Protein AF-A0A961KWS0-F1 (afdb_monomer_lite)

Foldseek 3Di:
DLLVVLVVCLVCVVVCVPPDDDDQDVVHDPSNQVSCVSNVHDDPPDDDDLVNLVVQLDLPHDLVSNLVNLLVCVVVVNDALVSNLCSLVSDQQPDDDDSSQLSVLSVQLVVCLVVLHALVSNLVSLVSNCVSCVVSVCLLSQLQVCLVSLLPHDNPPPDPVSLVVNLLSNLSNLVLVSSQVSCDDDHDQLSQLLSVLSVHDDDHDDDDLQSVLLNCLLVDDDDPDPLLVVLLVCLVVVNLVVSQVSLVVQCPDDPARDSVSLSSSLNSCVSNVNSVVSSSVSSVRSVVVVPPPDD

Radius of gyration: 23.64 Å; chains: 1; bounding box: 49×50×70 Å

Sequence (295 aa):
SNQQALLARFLDPEIFEGEPNPPVPEPLTPLDFLMREATGMPRPAGALPTAFLHHDLVEHAPMRARVAAAERLVLSGGVAPQVLFAAYRAGIPPASGGIWDRAAAVQALDDALAEGADSALLGTALLGAEEALRARGLEVAFAREYGPALADADWGGLDGAVRERLVAVLLLGGEAPAAARLAGEAPDAFTRTLLTLAAQGGDPAPATDLQRAALSGLVAILPADEREAQLVRLVNDGRSGEAVLAALSLLGGGASVDPPALHAALLALRRAGLEPDARAIAIQTVLREGAVPGK

pLDDT: mean 91.33, std 9.06, range [28.61, 98.5]

Structure (mmCIF, N/CA/C/O backbone):
data_AF-A0A961KWS0-F1
#
_entry.id   AF-A0A961KWS0-F1
#
loop_
_atom_site.group_PDB
_atom_site.id
_atom_site.type_symbol
_atom_site.label_atom_id
_atom_site.label_alt_id
_atom_site.label_comp_id
_atom_site.labe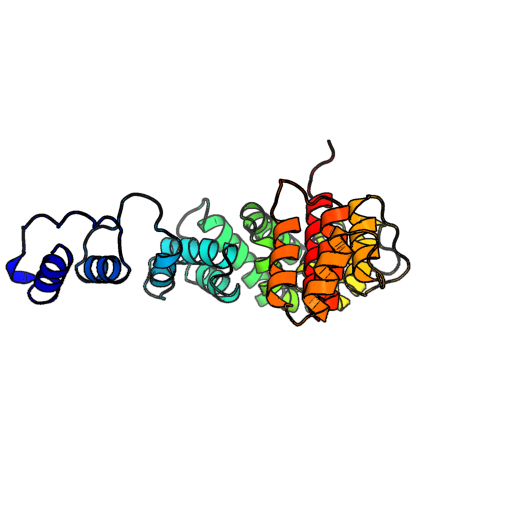l_asym_id
_atom_site.label_entity_id
_atom_site.label_seq_id
_atom_site.pdbx_PDB_ins_code
_atom_site.Cartn_x
_atom_site.Cartn_y
_atom_site.Cartn_z
_atom_site.occupancy
_atom_site.B_iso_or_equiv
_atom_site.auth_seq_id
_atom_site.auth_comp_id
_atom_site.auth_asym_id
_atom_site.auth_atom_id
_atom_site.pdbx_PDB_model_num
ATOM 1 N N . SER A 1 1 ? -7.921 -18.753 39.461 1.00 68.69 1 SER A N 1
ATOM 2 C CA . SER A 1 1 ? -7.252 -18.195 38.260 1.00 68.69 1 SER A CA 1
ATOM 3 C C . SER A 1 1 ? -7.849 -16.830 37.933 1.00 68.69 1 SER A C 1
ATOM 5 O O . SER A 1 1 ? -9.033 -16.650 38.197 1.00 68.69 1 SER A O 1
ATOM 7 N N . ASN A 1 2 ? -7.088 -15.894 37.345 1.00 74.56 2 ASN A N 1
ATOM 8 C CA . ASN A 1 2 ? -7.622 -14.604 36.869 1.00 74.56 2 ASN A CA 1
ATOM 9 C C . ASN A 1 2 ? -8.822 -14.787 35.920 1.00 74.56 2 ASN A C 1
ATOM 11 O O . ASN A 1 2 ? -9.800 -14.056 36.028 1.00 74.56 2 ASN A O 1
ATOM 15 N N . GLN A 1 3 ? -8.808 -15.822 35.074 1.00 79.75 3 GLN A N 1
ATOM 16 C CA . GLN A 1 3 ? -9.927 -16.141 34.177 1.00 79.75 3 GLN A CA 1
ATOM 17 C C . GLN A 1 3 ? -11.217 -16.520 34.908 1.00 79.75 3 GLN A C 1
ATOM 19 O O . GLN A 1 3 ? -12.295 -16.118 34.491 1.00 79.75 3 GLN A O 1
ATOM 24 N N . GLN A 1 4 ? -11.125 -17.258 36.018 1.00 84.31 4 GLN A N 1
ATOM 25 C CA . GLN A 1 4 ? -12.304 -17.602 36.823 1.00 84.31 4 GLN A CA 1
ATOM 26 C C . GLN A 1 4 ? -12.909 -16.357 37.477 1.00 84.31 4 GLN A C 1
ATOM 28 O O . GLN A 1 4 ? -14.126 -16.244 37.548 1.00 84.31 4 GLN A O 1
ATOM 33 N N . ALA A 1 5 ? -12.068 -15.413 37.913 1.00 83.88 5 ALA A N 1
ATOM 34 C CA . ALA A 1 5 ? -12.532 -14.147 38.474 1.00 83.88 5 ALA A CA 1
ATOM 35 C C . ALA A 1 5 ? -13.218 -13.265 37.414 1.00 83.88 5 ALA A C 1
ATOM 37 O O . ALA A 1 5 ? -14.251 -12.665 37.695 1.00 83.88 5 ALA A O 1
ATOM 38 N N . LEU A 1 6 ? -12.680 -13.223 36.188 1.00 87.12 6 LEU A N 1
ATOM 39 C CA . LEU A 1 6 ? -13.315 -12.538 35.057 1.00 87.12 6 LEU A CA 1
ATOM 40 C C . LEU A 1 6 ? -14.642 -13.197 34.659 1.00 87.12 6 LEU A C 1
ATOM 42 O O . LEU A 1 6 ? -15.618 -12.497 34.412 1.00 87.12 6 LEU A O 1
ATOM 46 N N . LEU A 1 7 ? -14.696 -14.532 34.643 1.00 87.69 7 LEU A N 1
ATOM 47 C CA . LEU A 1 7 ? -15.917 -15.275 34.339 1.00 87.69 7 LEU A CA 1
ATOM 48 C C . LEU A 1 7 ? -17.002 -15.062 35.395 1.00 87.69 7 LEU A C 1
ATOM 50 O O . LEU A 1 7 ? -18.143 -14.816 35.030 1.00 87.69 7 LEU A O 1
ATOM 54 N N . ALA A 1 8 ? -16.653 -15.087 36.682 1.00 87.81 8 ALA A N 1
ATOM 55 C CA . ALA A 1 8 ? -17.605 -14.806 37.754 1.00 87.81 8 ALA A CA 1
ATOM 56 C C . ALA A 1 8 ? -18.205 -13.394 37.628 1.00 87.81 8 ALA A C 1
ATOM 58 O O . ALA A 1 8 ? -19.416 -13.235 37.725 1.00 87.81 8 ALA A O 1
ATOM 59 N N . ARG A 1 9 ? -17.378 -12.384 37.323 1.00 88.44 9 ARG A N 1
ATOM 60 C CA . ARG A 1 9 ? -17.844 -11.004 37.089 1.00 88.44 9 ARG A CA 1
ATOM 61 C C . ARG A 1 9 ? -18.713 -10.850 35.846 1.00 88.44 9 ARG A C 1
ATOM 63 O O . ARG A 1 9 ? -19.575 -9.985 35.820 1.00 88.44 9 ARG A O 1
ATOM 70 N N . PHE A 1 10 ? -18.464 -11.650 34.814 1.00 86.88 10 PHE A N 1
ATOM 71 C CA . PHE A 1 10 ? -19.283 -11.655 33.606 1.00 86.88 10 PHE A CA 1
ATOM 72 C C . PHE A 1 10 ? -20.654 -12.300 33.839 1.00 86.88 10 PHE A C 1
ATOM 74 O O . PHE A 1 10 ? -21.642 -11.827 33.289 1.00 86.88 10 PHE A O 1
ATOM 81 N N . LEU A 1 11 ? -20.710 -13.371 34.636 1.00 90.56 11 LEU A N 1
ATOM 82 C CA . LEU A 1 11 ? -21.953 -14.088 34.928 1.00 90.56 11 LEU A CA 1
ATOM 83 C C . LEU A 1 11 ? -22.837 -13.332 35.927 1.00 90.56 11 LEU A C 1
ATOM 85 O O . LEU A 1 11 ? -24.032 -13.203 35.682 1.00 90.56 11 LEU A O 1
ATOM 89 N N . ASP A 1 12 ? -22.248 -12.804 37.003 1.00 90.69 12 ASP A N 1
ATOM 90 C CA . ASP A 1 12 ? -22.978 -12.177 38.110 1.00 90.69 12 ASP A CA 1
ATOM 91 C C . ASP A 1 12 ? -22.391 -10.788 38.456 1.00 90.69 12 ASP A C 1
ATOM 93 O O . ASP A 1 12 ? -21.808 -10.609 39.530 1.00 90.69 12 ASP A O 1
ATOM 97 N N . PRO A 1 13 ? -22.498 -9.781 37.563 1.00 84.88 13 PRO A N 1
ATOM 98 C CA . PRO A 1 13 ? -21.836 -8.483 37.733 1.00 84.88 13 PRO A CA 1
ATOM 99 C C . PRO A 1 13 ? -22.265 -7.735 39.003 1.00 84.88 13 PRO A C 1
ATOM 101 O O . PRO A 1 13 ? -21.427 -7.095 39.638 1.00 84.88 13 PRO A O 1
ATOM 104 N N . GLU A 1 14 ? -23.529 -7.876 39.413 1.00 86.88 14 GLU A N 1
ATOM 105 C CA . GLU A 1 14 ? -24.107 -7.232 40.604 1.00 86.88 14 GLU A CA 1
ATOM 106 C C . GLU A 1 14 ? -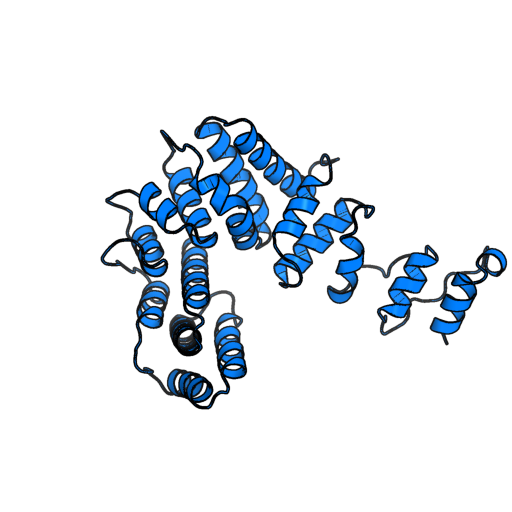23.377 -7.623 41.903 1.00 86.88 14 GLU A C 1
ATOM 108 O O . GLU A 1 14 ? -23.241 -6.812 42.816 1.00 86.88 14 GLU A O 1
ATOM 113 N N . ILE A 1 15 ? -22.843 -8.850 41.982 1.00 90.31 15 ILE A N 1
ATOM 114 C CA . ILE A 1 15 ? -22.120 -9.349 43.168 1.00 90.31 15 ILE A CA 1
ATOM 115 C C . ILE A 1 15 ? -20.787 -8.614 43.360 1.00 90.31 15 ILE A C 1
ATOM 117 O O . ILE A 1 15 ? -20.262 -8.545 44.471 1.00 90.31 15 ILE A O 1
ATOM 121 N N . PHE A 1 16 ? -20.231 -8.064 42.282 1.00 86.44 16 PHE A N 1
ATOM 122 C CA . PHE A 1 16 ? -18.908 -7.446 42.263 1.00 86.44 16 PHE A CA 1
ATOM 123 C C . PHE A 1 16 ? -18.969 -5.924 42.085 1.00 86.44 16 PHE A C 1
ATOM 125 O O . PHE A 1 16 ? -17.950 -5.302 41.764 1.00 86.44 16 PHE A O 1
ATOM 132 N N . GLU A 1 17 ? -20.135 -5.309 42.295 1.00 82.81 17 GLU A N 1
ATOM 133 C CA . GLU A 1 17 ? -20.260 -3.854 42.314 1.00 82.81 17 GLU A CA 1
ATOM 134 C C . GLU A 1 17 ? -19.390 -3.243 43.423 1.00 82.81 17 GLU A C 1
ATOM 136 O O . GLU A 1 17 ? -19.432 -3.644 44.583 1.00 82.81 17 GLU A O 1
ATOM 141 N N . GLY A 1 18 ? -18.562 -2.259 43.060 1.00 84.06 18 GLY A N 1
ATOM 142 C CA . GLY A 1 18 ? -17.648 -1.581 43.987 1.00 84.06 18 GLY A CA 1
ATOM 143 C C . GLY A 1 18 ? -16.338 -2.324 44.285 1.00 84.06 18 GLY A C 1
ATOM 144 O O . GLY A 1 18 ? -15.420 -1.721 44.841 1.00 84.06 18 GLY A O 1
ATOM 145 N N . GLU A 1 19 ? -16.198 -3.585 43.873 1.00 88.12 19 GLU A N 1
ATOM 146 C CA . GLU A 1 19 ? -14.951 -4.344 44.021 1.00 88.12 19 GLU A CA 1
ATOM 147 C C . GLU A 1 19 ? -13.884 -3.872 43.011 1.00 88.12 19 GLU A C 1
ATOM 149 O O . GLU A 1 19 ? -14.192 -3.694 41.824 1.00 88.12 19 GLU A O 1
ATOM 154 N N . PRO A 1 20 ? -12.600 -3.747 43.409 1.00 86.62 20 PRO A N 1
ATOM 155 C CA . PRO A 1 20 ? -11.535 -3.312 42.512 1.00 86.62 20 PRO A CA 1
ATOM 156 C C . PRO A 1 20 ? -11.383 -4.257 41.317 1.00 86.62 20 PRO A C 1
ATOM 158 O O . PRO A 1 20 ? -11.543 -5.473 41.437 1.00 86.62 20 PRO A O 1
ATOM 161 N N . ASN A 1 21 ? -11.039 -3.703 40.153 1.00 86.00 21 ASN A N 1
ATOM 162 C CA . ASN A 1 21 ? -10.813 -4.505 38.954 1.00 86.00 21 ASN A CA 1
ATOM 163 C C . ASN A 1 21 ? -9.640 -5.478 39.158 1.00 86.00 21 ASN A C 1
ATOM 165 O O . ASN A 1 21 ? -8.600 -5.074 39.689 1.00 86.00 21 ASN A O 1
ATOM 169 N N . PRO A 1 22 ? -9.749 -6.734 38.687 1.00 87.00 22 PRO A N 1
ATOM 170 C CA . PRO A 1 22 ? -8.623 -7.651 38.712 1.00 87.00 22 PRO A CA 1
ATOM 171 C C . PRO A 1 22 ? -7.471 -7.101 37.855 1.00 87.00 22 PRO A C 1
ATOM 173 O O . PRO A 1 22 ? -7.725 -6.436 36.834 1.00 87.00 22 PRO A O 1
ATOM 176 N N . PRO A 1 23 ? -6.211 -7.398 38.226 1.00 87.06 23 PRO A N 1
ATOM 177 C CA . PRO A 1 23 ? -5.053 -6.979 37.447 1.00 87.06 23 PRO A CA 1
ATOM 178 C C . PRO A 1 23 ? -5.135 -7.520 36.015 1.00 87.06 23 PRO A C 1
ATOM 180 O O . PRO A 1 23 ? -5.756 -8.555 35.754 1.00 87.06 23 PRO A O 1
ATOM 183 N N . VAL A 1 24 ? -4.513 -6.806 35.077 1.00 87.00 24 VAL A N 1
ATOM 184 C CA . VAL A 1 24 ? -4.387 -7.274 33.692 1.00 87.00 24 VAL A CA 1
ATOM 185 C C . VAL A 1 24 ? -3.518 -8.541 33.690 1.00 87.00 24 VAL A C 1
ATOM 187 O O . VAL A 1 24 ? -2.430 -8.509 34.262 1.00 87.00 24 VAL A O 1
ATOM 190 N N . PRO A 1 25 ? -3.973 -9.662 33.101 1.00 85.38 25 PRO A N 1
ATOM 191 C CA . PRO A 1 25 ? -3.161 -10.873 33.020 1.00 85.38 25 PRO A CA 1
ATOM 192 C C . PRO A 1 25 ? -1.895 -10.687 32.173 1.00 85.38 25 PRO A C 1
ATOM 194 O O . PRO A 1 25 ? -1.928 -10.011 31.144 1.00 85.38 25 PRO A O 1
ATOM 197 N N . GLU A 1 26 ? -0.808 -11.351 32.573 1.00 86.38 26 GLU A N 1
ATOM 198 C CA . GLU A 1 26 ? 0.450 -11.432 31.823 1.00 86.38 26 GLU A CA 1
ATOM 199 C C . GLU A 1 26 ? 0.844 -12.913 31.628 1.00 86.38 26 GLU A C 1
ATOM 201 O O . GLU A 1 26 ? 1.132 -13.594 32.615 1.00 86.38 26 GLU A O 1
ATOM 206 N N . PRO A 1 27 ? 0.849 -13.446 30.388 1.00 86.31 27 PRO A N 1
ATOM 207 C CA . PRO A 1 27 ? 0.465 -12.781 29.140 1.00 86.31 27 PRO A CA 1
ATOM 208 C C . PRO A 1 27 ? -1.053 -12.551 29.041 1.00 86.31 27 PRO A C 1
ATOM 210 O O . PRO A 1 27 ? -1.848 -13.348 29.537 1.00 86.31 27 PRO A O 1
ATOM 213 N N . LEU A 1 28 ? -1.456 -11.486 28.345 1.00 87.75 28 LEU A N 1
ATOM 214 C CA . LEU A 1 28 ? -2.860 -11.239 28.021 1.00 87.75 28 LEU A CA 1
ATOM 215 C C . LEU A 1 28 ? -3.306 -12.200 26.912 1.00 87.75 28 LEU A C 1
ATOM 217 O O . LEU A 1 28 ? -2.791 -12.126 25.795 1.00 87.75 28 LEU A O 1
ATOM 221 N N . THR A 1 29 ? -4.262 -13.088 27.193 1.00 88.81 29 THR A N 1
ATOM 222 C CA . THR A 1 29 ? -4.837 -13.973 26.165 1.00 88.81 29 THR A CA 1
ATOM 223 C C . THR A 1 29 ? -6.041 -13.323 25.461 1.00 88.81 29 THR A C 1
ATOM 225 O O . THR A 1 29 ? -6.658 -12.409 26.014 1.00 88.81 29 THR A O 1
ATOM 228 N N . PRO A 1 30 ? -6.442 -13.788 24.259 1.00 86.88 30 PRO A N 1
ATOM 229 C CA . PRO A 1 30 ? -7.665 -13.321 23.593 1.00 86.88 30 PRO A CA 1
ATOM 230 C C . PRO A 1 30 ? -8.928 -13.458 24.445 1.00 86.88 30 PRO A C 1
ATOM 232 O O . PRO A 1 30 ? -9.747 -12.543 24.470 1.00 86.88 30 PRO A O 1
ATOM 235 N N . LEU A 1 31 ? -9.064 -14.564 25.185 1.00 87.81 31 LEU A N 1
ATOM 236 C CA . LEU A 1 31 ? -10.202 -14.763 26.081 1.00 87.81 31 LEU A CA 1
ATOM 237 C C . LEU A 1 31 ? -10.179 -13.758 27.240 1.00 87.81 31 LEU A C 1
ATOM 239 O O . LEU A 1 31 ? -11.215 -13.184 27.557 1.00 87.81 31 LEU A O 1
ATOM 243 N N . ASP A 1 32 ? -9.007 -13.496 27.830 1.00 89.00 32 ASP A N 1
ATOM 244 C CA . ASP A 1 32 ? -8.878 -12.485 28.887 1.00 89.00 32 ASP A CA 1
ATOM 245 C C . ASP A 1 32 ? -9.285 -11.100 28.385 1.00 89.00 32 ASP A C 1
ATOM 247 O O . ASP A 1 32 ? -10.019 -10.389 29.064 1.00 89.00 32 ASP A O 1
ATOM 251 N N . PHE A 1 33 ? -8.831 -10.724 27.187 1.00 88.88 33 PHE A N 1
ATOM 252 C CA . PHE A 1 33 ? -9.167 -9.442 26.578 1.00 88.88 33 PHE A CA 1
ATOM 253 C C . PHE A 1 33 ? -10.680 -9.295 26.363 1.00 88.88 33 PHE A C 1
ATOM 255 O O . PHE A 1 33 ? -11.264 -8.316 26.823 1.00 88.88 33 PHE A O 1
ATOM 262 N N . LEU A 1 34 ? -11.328 -10.290 25.746 1.00 87.81 34 LEU A N 1
ATOM 263 C CA . LEU A 1 34 ? -12.769 -10.252 25.475 1.00 87.81 34 LEU A CA 1
ATOM 264 C C . LEU A 1 34 ? -13.607 -10.209 26.758 1.00 87.81 34 LEU A C 1
ATOM 266 O O . LEU A 1 34 ? -14.549 -9.427 26.846 1.00 87.81 34 LEU A O 1
ATOM 270 N N . MET A 1 35 ? -13.253 -11.003 27.773 1.00 88.75 35 MET A N 1
ATOM 271 C CA . MET A 1 35 ? -13.979 -11.011 29.050 1.00 88.75 35 MET A CA 1
ATOM 272 C C . MET A 1 35 ? -13.849 -9.680 29.794 1.00 88.75 35 MET A C 1
ATOM 274 O O . MET A 1 35 ? -14.800 -9.225 30.427 1.00 88.75 35 MET A O 1
ATOM 278 N N . ARG A 1 36 ? -12.681 -9.035 29.712 1.00 90.50 36 ARG A N 1
ATOM 279 C CA . ARG A 1 36 ? -12.456 -7.703 30.288 1.00 90.50 36 ARG A CA 1
ATOM 280 C C . ARG A 1 36 ? -13.262 -6.627 29.562 1.00 90.50 36 ARG A C 1
ATOM 282 O O . ARG A 1 36 ? -13.897 -5.818 30.228 1.00 90.50 36 ARG A O 1
ATOM 289 N N . GLU A 1 37 ? -13.287 -6.647 28.230 1.00 87.31 37 GLU A N 1
ATOM 290 C CA . GLU A 1 37 ? -14.098 -5.713 27.433 1.00 87.31 37 GLU A CA 1
ATOM 291 C C . GLU A 1 37 ? -15.594 -5.881 27.729 1.00 87.31 37 GLU A C 1
ATOM 293 O O . GLU A 1 37 ? -16.285 -4.901 28.001 1.00 87.31 37 GLU A O 1
ATOM 298 N N . ALA A 1 38 ? -16.083 -7.125 27.764 1.00 87.38 38 ALA A N 1
ATOM 299 C CA . ALA A 1 38 ? -17.488 -7.431 28.030 1.00 87.38 38 ALA A CA 1
ATOM 300 C C . ALA A 1 38 ? -17.951 -7.012 29.437 1.00 87.38 38 ALA A C 1
ATOM 302 O O . ALA A 1 38 ? -19.135 -6.772 29.650 1.00 87.38 38 ALA A O 1
ATOM 303 N N . THR A 1 39 ? -17.022 -6.909 30.390 1.00 87.69 39 THR A N 1
ATOM 304 C CA . THR A 1 39 ? -17.286 -6.464 31.769 1.00 87.69 39 THR A CA 1
ATOM 305 C C . THR A 1 39 ? -16.963 -4.981 31.993 1.00 87.69 39 THR A C 1
ATOM 307 O O . THR A 1 39 ? -16.968 -4.518 33.131 1.00 87.69 39 THR A O 1
ATOM 310 N N . GLY A 1 40 ? -16.673 -4.220 30.929 1.00 86.44 40 GLY A N 1
ATOM 311 C CA . GLY A 1 40 ? -16.389 -2.783 31.005 1.00 86.44 40 GLY A CA 1
ATOM 312 C C . GLY A 1 40 ? -15.077 -2.436 31.716 1.00 86.44 40 GLY A C 1
ATOM 313 O O . GLY A 1 40 ? -14.905 -1.313 32.195 1.00 86.44 40 GLY A O 1
ATOM 314 N N . MET A 1 41 ? -14.143 -3.385 31.817 1.00 88.50 41 MET A N 1
ATOM 315 C CA . MET A 1 41 ? -12.850 -3.142 32.449 1.00 88.50 41 MET A CA 1
ATOM 316 C C . MET A 1 41 ? -11.956 -2.271 31.561 1.00 88.50 41 MET A C 1
ATOM 318 O O . MET A 1 41 ? -11.977 -2.398 30.337 1.00 88.50 41 MET A O 1
ATOM 322 N N . PRO A 1 42 ? -11.093 -1.427 32.155 1.00 86.69 42 PRO A N 1
ATOM 323 C CA . PRO A 1 42 ? -10.161 -0.626 31.380 1.00 86.69 42 PRO A CA 1
ATOM 324 C C . PRO A 1 42 ? -9.190 -1.522 30.604 1.00 86.69 42 PRO A C 1
ATOM 326 O O . PRO A 1 42 ? -8.669 -2.522 31.127 1.00 86.69 42 PRO A O 1
ATOM 329 N N . ARG A 1 43 ? -8.919 -1.115 29.360 1.00 87.00 43 ARG A N 1
ATOM 330 C CA . ARG A 1 43 ? -7.889 -1.717 28.511 1.00 87.00 43 ARG A CA 1
ATOM 331 C C . ARG A 1 43 ? -6.495 -1.548 29.128 1.00 87.00 43 ARG A C 1
ATOM 333 O O . ARG A 1 43 ? -6.267 -0.586 29.868 1.00 87.00 43 ARG A O 1
ATOM 340 N N . PRO A 1 44 ? -5.548 -2.453 28.811 1.00 83.81 44 PRO A N 1
ATOM 341 C CA . PRO A 1 44 ? -4.147 -2.280 29.177 1.00 83.81 44 PRO A CA 1
ATOM 342 C C . PRO A 1 44 ? -3.622 -0.911 28.732 1.00 83.81 44 PRO A C 1
ATOM 344 O O . PRO A 1 44 ? -3.973 -0.427 27.655 1.00 83.81 44 PRO A O 1
ATOM 347 N N . ALA A 1 45 ? -2.773 -0.295 29.553 1.00 80.00 45 ALA A N 1
ATOM 348 C CA . ALA A 1 45 ? -2.155 0.977 29.204 1.00 80.00 45 ALA A CA 1
ATOM 349 C C . ALA A 1 45 ? -1.260 0.826 27.959 1.00 80.00 45 ALA A C 1
ATOM 351 O O . ALA A 1 45 ? -0.501 -0.135 27.840 1.00 80.00 45 ALA A O 1
ATOM 352 N N . GLY A 1 46 ? -1.319 1.807 27.056 1.00 80.62 46 GLY A N 1
ATOM 353 C CA . GLY A 1 46 ? -0.521 1.833 25.829 1.00 80.62 46 GLY A CA 1
ATOM 354 C C . GLY A 1 46 ? -1.232 1.249 24.606 1.00 80.62 46 GLY A C 1
ATOM 355 O O . GLY A 1 46 ? -2.453 1.113 24.564 1.00 80.62 46 GLY A O 1
ATOM 356 N N . ALA A 1 47 ? -0.456 0.968 23.558 1.00 79.75 47 ALA A N 1
ATOM 357 C CA . ALA A 1 47 ? -0.988 0.443 22.307 1.00 79.75 47 ALA A CA 1
ATOM 358 C C . ALA A 1 47 ? -1.264 -1.061 22.423 1.00 79.75 47 ALA A C 1
ATOM 360 O O . ALA A 1 47 ? -0.369 -1.837 22.757 1.00 79.75 47 ALA A O 1
ATOM 361 N N . LEU A 1 48 ? -2.480 -1.487 22.067 1.00 84.62 48 LEU A N 1
ATOM 362 C CA . LEU A 1 48 ? -2.804 -2.911 21.997 1.00 84.62 48 LEU A CA 1
ATOM 363 C C . LEU A 1 48 ? -1.925 -3.623 20.950 1.00 84.62 48 LEU A C 1
ATOM 365 O O . LEU A 1 48 ? -1.673 -3.061 19.871 1.00 84.62 48 LEU A O 1
ATOM 369 N N . PRO A 1 49 ? -1.474 -4.861 21.218 1.00 87.81 49 PRO A N 1
ATOM 370 C CA . PRO A 1 49 ? -0.853 -5.705 20.203 1.00 87.81 49 PRO A CA 1
ATOM 371 C C . PRO A 1 49 ? -1.775 -5.912 18.996 1.00 87.81 49 PRO A C 1
ATOM 373 O O . PRO A 1 49 ? -2.994 -5.993 19.144 1.00 87.81 49 PRO A O 1
ATOM 376 N N . THR A 1 50 ? -1.191 -6.042 17.800 1.00 88.38 50 THR A N 1
ATOM 377 C CA . THR A 1 50 ? -1.935 -6.148 16.530 1.00 88.38 50 THR A CA 1
ATOM 378 C C . THR A 1 50 ? -2.980 -7.270 16.539 1.00 88.38 50 THR A C 1
ATOM 380 O O . THR A 1 50 ? -4.062 -7.102 15.984 1.00 88.38 50 THR A O 1
ATOM 383 N N . ALA A 1 51 ? -2.705 -8.373 17.244 1.00 86.44 51 ALA A N 1
ATOM 384 C CA . ALA A 1 51 ? -3.613 -9.512 17.374 1.00 86.44 51 ALA A CA 1
ATOM 385 C C . ALA A 1 51 ? -4.990 -9.162 17.979 1.00 86.44 51 ALA A C 1
ATOM 387 O O . ALA A 1 51 ? -5.964 -9.845 17.681 1.00 86.44 51 ALA A O 1
ATOM 388 N N . PHE A 1 52 ? -5.093 -8.097 18.783 1.00 89.31 52 PHE A N 1
ATOM 389 C CA . PHE A 1 52 ? -6.348 -7.690 19.433 1.00 89.31 52 PHE A CA 1
ATOM 390 C C . PHE A 1 52 ? -7.111 -6.600 18.668 1.00 89.31 52 PHE A C 1
ATOM 392 O O . PHE A 1 52 ? -8.253 -6.301 19.002 1.00 89.31 52 PHE A O 1
ATOM 399 N N . LEU A 1 53 ? -6.511 -6.010 17.628 1.00 91.81 53 LEU A N 1
ATOM 400 C CA . LEU A 1 53 ? -7.081 -4.850 16.931 1.00 91.81 53 LEU A CA 1
ATOM 401 C C . LEU A 1 53 ? -8.312 -5.182 16.084 1.00 91.81 53 LEU A C 1
ATOM 403 O O . LEU A 1 53 ? -9.086 -4.283 15.777 1.00 91.81 53 LEU A O 1
ATOM 407 N N . HIS A 1 54 ? -8.531 -6.451 15.730 1.00 90.88 54 HIS A N 1
ATOM 408 C CA . HIS A 1 54 ? -9.730 -6.857 14.990 1.00 90.88 54 HIS A CA 1
ATOM 409 C C . HIS A 1 54 ? -11.024 -6.494 15.730 1.00 90.88 54 HIS A C 1
ATOM 411 O O . HIS A 1 54 ? -12.018 -6.167 15.090 1.00 90.88 54 HIS A O 1
ATOM 417 N N . HIS A 1 55 ? -10.999 -6.497 17.067 1.00 88.56 55 HIS A N 1
ATOM 418 C CA . HIS A 1 55 ? -12.148 -6.109 17.884 1.00 88.56 55 HIS A CA 1
ATOM 419 C C . HIS A 1 55 ? -12.547 -4.638 17.683 1.00 88.56 55 HIS A C 1
ATOM 421 O O . HIS A 1 55 ? -13.720 -4.298 17.788 1.00 88.56 55 HIS A O 1
ATOM 427 N N . ASP A 1 56 ? -11.598 -3.771 17.325 1.00 91.88 56 ASP A N 1
ATOM 428 C CA . ASP A 1 56 ? -11.851 -2.344 17.102 1.00 91.88 56 ASP A CA 1
ATOM 429 C C . ASP A 1 56 ? -12.391 -2.038 15.697 1.00 91.88 56 ASP A C 1
ATOM 431 O O . ASP A 1 56 ? -12.719 -0.890 15.410 1.00 91.88 56 ASP A O 1
ATOM 435 N N . LEU A 1 57 ? -12.512 -3.034 14.810 1.00 93.00 57 LEU A N 1
ATOM 436 C CA . LEU A 1 57 ? -13.014 -2.833 13.444 1.00 93.00 57 LEU A CA 1
ATOM 437 C C . LEU A 1 57 ? -14.542 -2.761 13.339 1.00 93.00 57 LEU A C 1
ATOM 439 O O . LEU A 1 57 ? -15.057 -2.368 12.286 1.00 93.00 57 LEU A O 1
ATOM 443 N N . VAL A 1 58 ? -15.254 -3.154 14.397 1.00 90.19 58 VAL A N 1
ATOM 444 C CA . VAL A 1 58 ? -16.721 -3.196 14.424 1.00 90.19 58 VAL A CA 1
ATOM 445 C C . VAL A 1 58 ? -17.326 -1.806 14.229 1.00 90.19 58 VAL A C 1
ATOM 447 O O . VAL A 1 58 ? -16.748 -0.792 14.612 1.00 90.19 58 VAL A O 1
ATOM 450 N N . GLU A 1 59 ? -18.517 -1.752 13.637 1.00 87.00 59 GLU A N 1
ATOM 451 C CA . GLU A 1 59 ? -19.169 -0.493 13.259 1.00 87.00 59 GLU A CA 1
ATOM 452 C C . GLU A 1 59 ? -19.433 0.438 14.451 1.00 87.00 59 GLU A C 1
ATOM 454 O O . GLU A 1 59 ? -19.285 1.650 14.332 1.00 87.00 59 GLU A O 1
ATOM 459 N N . HIS A 1 60 ? -19.758 -0.131 15.614 1.00 86.56 60 HIS A N 1
ATOM 460 C CA . HIS A 1 60 ? -20.053 0.621 16.835 1.00 86.56 60 HIS A CA 1
ATOM 461 C C . HIS A 1 60 ? -18.804 1.038 17.624 1.00 86.56 60 HIS A C 1
ATOM 463 O O . HIS A 1 60 ? -18.925 1.716 18.646 1.00 86.56 60 HIS A O 1
ATOM 469 N N . ALA A 1 61 ? -17.605 0.638 17.187 1.00 88.88 61 ALA A N 1
ATOM 470 C CA . ALA A 1 61 ? -16.378 1.103 17.813 1.00 88.88 61 ALA A CA 1
ATOM 471 C C . ALA A 1 61 ? -16.214 2.614 17.576 1.00 88.88 61 ALA A C 1
ATOM 473 O O . ALA A 1 61 ? -16.542 3.112 16.495 1.00 88.88 61 ALA A O 1
ATOM 474 N N . PRO A 1 62 ? -15.653 3.367 18.541 1.00 90.38 62 PRO A N 1
ATOM 475 C CA . PRO A 1 62 ? -15.340 4.772 18.325 1.00 90.38 62 PRO A CA 1
ATOM 476 C C . PRO A 1 62 ? -14.488 4.951 17.063 1.00 90.38 62 PRO A C 1
ATOM 478 O O . PRO A 1 62 ? -13.455 4.293 16.920 1.00 90.38 62 PRO A O 1
ATOM 481 N N . MET A 1 63 ? -14.876 5.876 16.176 1.00 92.50 63 MET A N 1
ATOM 482 C CA . MET A 1 63 ? -14.238 6.076 14.862 1.00 92.50 63 MET A CA 1
ATOM 483 C C . MET A 1 63 ? -12.705 6.148 14.946 1.00 92.50 63 MET A C 1
ATOM 485 O O . MET A 1 63 ? -12.009 5.525 14.150 1.00 92.50 63 MET A O 1
ATOM 489 N N . ARG A 1 64 ? -12.160 6.842 15.957 1.00 92.38 64 ARG A N 1
ATOM 490 C CA . ARG A 1 64 ? -10.705 6.941 16.167 1.00 92.38 64 ARG A CA 1
ATOM 491 C C . ARG A 1 64 ? -10.047 5.575 16.375 1.00 92.38 64 ARG A C 1
ATOM 493 O O . ARG A 1 64 ? -8.979 5.334 15.819 1.00 92.38 64 ARG A O 1
ATOM 500 N N . ALA A 1 65 ? -10.652 4.715 17.196 1.00 91.69 65 ALA A N 1
ATOM 501 C CA . ALA A 1 65 ? -10.143 3.374 17.473 1.00 91.69 65 ALA A CA 1
ATOM 502 C C . ALA A 1 65 ? -10.227 2.505 16.216 1.00 91.69 65 ALA A C 1
ATOM 504 O O . ALA A 1 65 ? -9.244 1.863 15.856 1.00 91.69 65 ALA A O 1
ATOM 505 N N . ARG A 1 66 ? -11.353 2.588 15.497 1.00 94.25 66 ARG A N 1
ATOM 506 C CA . ARG A 1 66 ? -11.578 1.867 14.242 1.00 94.25 66 ARG A CA 1
ATOM 507 C C . ARG A 1 66 ? -10.553 2.221 13.170 1.00 94.25 66 ARG A C 1
ATOM 509 O O . ARG A 1 66 ? -9.943 1.323 12.598 1.00 94.25 66 ARG A O 1
ATOM 516 N N . VAL A 1 67 ? -10.301 3.511 12.947 1.00 95.31 67 VAL A N 1
ATOM 517 C CA . VAL A 1 67 ? -9.288 3.964 11.982 1.00 95.31 67 VAL A CA 1
ATOM 518 C C . VAL A 1 67 ? -7.882 3.560 12.431 1.00 95.31 67 VAL A C 1
ATOM 520 O O . VAL A 1 67 ? -7.138 2.984 11.644 1.00 95.31 67 VAL A O 1
ATOM 523 N N . ALA A 1 68 ? -7.519 3.774 13.701 1.00 93.75 68 ALA A N 1
ATOM 524 C CA . ALA A 1 68 ? -6.197 3.395 14.208 1.00 93.75 68 ALA A CA 1
ATOM 525 C C . ALA A 1 68 ? -5.928 1.881 14.102 1.00 93.75 68 ALA A C 1
ATOM 527 O O . ALA A 1 68 ? -4.810 1.463 13.788 1.00 93.75 68 ALA A O 1
ATOM 528 N N . ALA A 1 69 ? -6.945 1.057 14.361 1.00 94.88 69 ALA A N 1
ATOM 529 C CA . ALA A 1 69 ? -6.881 -0.387 14.198 1.00 94.88 69 ALA A CA 1
ATOM 530 C C . ALA A 1 69 ? -6.748 -0.779 12.725 1.00 94.88 69 ALA A C 1
ATOM 532 O O . ALA A 1 69 ? -5.851 -1.551 12.382 1.00 94.88 69 ALA A O 1
ATOM 533 N N . ALA A 1 70 ? -7.587 -0.209 11.857 1.00 96.38 70 ALA A N 1
ATOM 534 C CA . ALA A 1 70 ? -7.568 -0.494 10.430 1.00 96.38 70 ALA A CA 1
ATOM 535 C C . ALA A 1 70 ? -6.234 -0.100 9.778 1.00 96.38 70 ALA A C 1
ATOM 537 O O . ALA A 1 70 ? -5.685 -0.897 9.026 1.00 96.38 70 ALA A O 1
ATOM 538 N N . GLU A 1 71 ? -5.656 1.060 10.112 1.00 96.00 71 GLU A N 1
ATOM 539 C CA . GLU A 1 71 ? -4.346 1.481 9.591 1.00 96.00 71 GLU A CA 1
ATOM 540 C C . GLU A 1 71 ? -3.259 0.460 9.939 1.00 96.00 71 GLU A C 1
ATOM 542 O O . GLU A 1 71 ? -2.523 -0.004 9.069 1.00 96.00 71 GLU A O 1
ATOM 547 N N . ARG A 1 72 ? -3.179 0.064 11.215 1.00 95.31 72 ARG A N 1
ATOM 548 C CA . ARG A 1 72 ? -2.173 -0.899 11.681 1.00 95.31 72 ARG A CA 1
ATOM 549 C C . ARG A 1 72 ? -2.367 -2.279 11.065 1.00 95.31 72 ARG A C 1
ATOM 551 O O . ARG A 1 72 ? -1.377 -2.923 10.730 1.00 95.31 72 ARG A O 1
ATOM 558 N N . LEU A 1 73 ? -3.614 -2.726 10.924 1.00 95.88 73 LEU A N 1
ATOM 559 C CA . LEU A 1 73 ? -3.929 -4.020 10.326 1.00 95.88 73 LEU A CA 1
ATOM 560 C C . LEU A 1 73 ? -3.663 -4.031 8.820 1.00 95.88 73 LEU A C 1
ATOM 562 O O . LEU A 1 73 ? -3.140 -5.021 8.324 1.00 95.88 73 LEU A O 1
ATOM 566 N N . VAL A 1 74 ? -3.945 -2.948 8.092 1.00 96.00 74 VAL A N 1
ATOM 567 C CA . VAL A 1 74 ? -3.580 -2.837 6.670 1.00 96.00 74 VAL A CA 1
ATOM 568 C C . VAL A 1 74 ? -2.061 -2.849 6.503 1.00 96.00 74 VAL A C 1
ATOM 570 O O . VAL A 1 74 ? -1.549 -3.600 5.676 1.00 96.00 74 VAL A 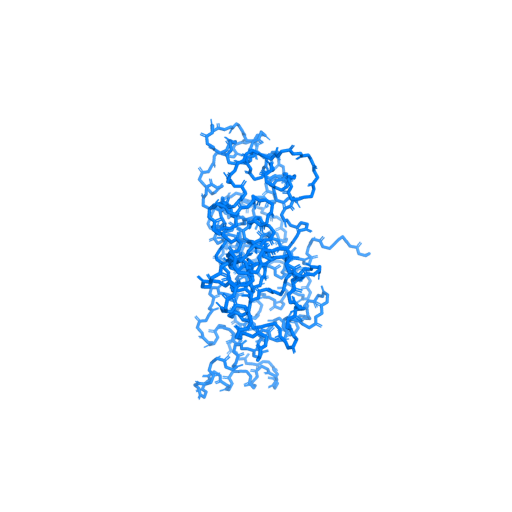O 1
ATOM 573 N N . LEU A 1 75 ? -1.325 -2.096 7.327 1.00 92.62 75 LEU A N 1
ATOM 574 C CA . LEU A 1 75 ? 0.143 -2.067 7.282 1.00 92.62 75 LEU A CA 1
ATOM 575 C C . LEU A 1 75 ? 0.775 -3.428 7.596 1.00 92.62 75 LEU A C 1
ATOM 577 O O . LEU A 1 75 ? 1.816 -3.762 7.037 1.00 92.62 75 LEU A O 1
ATOM 581 N N . SER A 1 76 ? 0.153 -4.224 8.469 1.00 91.75 76 SER A N 1
ATOM 582 C CA . SER A 1 76 ? 0.610 -5.583 8.767 1.00 91.75 76 SER A CA 1
ATOM 583 C C . SER A 1 76 ? 0.055 -6.647 7.812 1.00 91.75 76 SER A C 1
ATOM 585 O O . SER A 1 76 ? 0.290 -7.829 8.047 1.00 91.75 76 SER A O 1
ATOM 587 N N . GLY A 1 77 ? -0.733 -6.268 6.799 1.00 89.94 77 GLY A N 1
ATOM 588 C CA . GLY A 1 77 ? -1.405 -7.204 5.889 1.00 89.94 77 GLY A CA 1
ATOM 589 C C . GLY A 1 77 ? -2.496 -8.065 6.543 1.00 89.94 77 GLY A C 1
ATOM 590 O O . GLY A 1 77 ? -2.872 -9.096 5.997 1.00 89.94 77 GLY A O 1
ATOM 591 N N . GLY A 1 78 ? -2.989 -7.671 7.719 1.00 92.31 78 GLY A N 1
ATOM 592 C CA . GLY A 1 78 ? -4.026 -8.382 8.468 1.00 92.31 78 GLY A CA 1
ATOM 593 C C . GLY A 1 78 ? -5.444 -8.168 7.934 1.00 92.31 78 GLY A C 1
ATOM 594 O O . GLY A 1 78 ? -6.294 -9.027 8.140 1.00 92.31 78 GLY A O 1
ATOM 595 N N . VAL A 1 79 ? -5.703 -7.055 7.238 1.00 94.62 79 VAL A N 1
ATOM 596 C CA . VAL A 1 79 ? -6.991 -6.780 6.574 1.00 94.62 79 VAL A CA 1
ATOM 597 C C . VAL A 1 79 ? -6.791 -6.125 5.210 1.00 94.62 79 VAL A C 1
ATOM 599 O O . VAL A 1 79 ? -5.739 -5.549 4.928 1.00 94.62 79 VAL A O 1
ATOM 602 N N . ALA A 1 80 ? -7.819 -6.203 4.366 1.00 93.25 80 ALA A N 1
ATOM 603 C CA . ALA A 1 80 ? -7.811 -5.586 3.046 1.00 93.25 80 ALA A CA 1
ATOM 604 C C . ALA A 1 80 ? -7.939 -4.045 3.130 1.00 93.25 80 ALA A C 1
ATOM 606 O O . ALA A 1 80 ? -8.596 -3.545 4.050 1.00 93.25 80 ALA A O 1
ATOM 607 N N . PRO A 1 81 ? -7.373 -3.282 2.170 1.00 94.44 81 PRO A N 1
ATOM 608 C CA . PRO A 1 81 ? -7.441 -1.816 2.151 1.00 94.44 81 PRO A CA 1
ATOM 609 C C . PRO A 1 81 ? -8.858 -1.248 2.283 1.00 94.44 81 PRO A C 1
ATOM 611 O O . PRO A 1 81 ? -9.051 -0.254 2.977 1.00 94.44 81 PRO A O 1
ATOM 614 N N . GLN A 1 82 ? -9.859 -1.918 1.707 1.00 95.06 82 GLN A N 1
ATOM 615 C CA . GLN A 1 82 ? -11.255 -1.468 1.716 1.00 95.06 82 GLN A CA 1
ATOM 616 C C . GLN A 1 82 ? -11.799 -1.296 3.143 1.00 95.06 82 GLN A C 1
ATOM 618 O O . GLN A 1 82 ? -12.608 -0.408 3.402 1.00 95.06 82 GLN A O 1
ATOM 623 N N . VAL A 1 83 ? -11.326 -2.109 4.098 1.00 95.31 83 VAL A N 1
ATOM 624 C CA . VAL A 1 83 ? -11.715 -2.003 5.515 1.00 95.31 83 VAL A CA 1
ATOM 625 C C . VAL A 1 83 ? -11.242 -0.676 6.114 1.00 95.31 83 VAL A C 1
ATOM 627 O O . VAL A 1 83 ? -11.971 -0.046 6.881 1.00 95.31 83 VAL A O 1
ATOM 630 N N . LEU A 1 84 ? -10.040 -0.230 5.748 1.00 97.06 84 LEU A N 1
ATOM 631 C CA . LEU A 1 84 ? -9.491 1.052 6.182 1.00 97.06 84 LEU A CA 1
ATOM 632 C C . LEU A 1 84 ? -10.243 2.228 5.563 1.00 97.06 84 LEU A C 1
ATOM 634 O O . LEU A 1 84 ? -10.609 3.152 6.286 1.00 97.06 84 LEU A O 1
ATOM 638 N N . PHE A 1 85 ? -10.525 2.193 4.262 1.00 97.50 85 PHE A N 1
ATOM 639 C CA . PHE A 1 85 ? -11.257 3.288 3.622 1.00 97.50 85 PHE A CA 1
ATOM 640 C C . PHE A 1 85 ? -12.708 3.373 4.097 1.00 97.50 85 PHE A C 1
ATOM 642 O O . PHE A 1 85 ? -13.202 4.468 4.355 1.00 97.50 85 PHE A O 1
ATOM 649 N N . ALA A 1 86 ? -13.356 2.240 4.383 1.00 96.00 86 ALA A N 1
ATOM 650 C CA . ALA A 1 86 ? -14.634 2.235 5.093 1.00 96.00 86 ALA A CA 1
ATOM 651 C C . ALA A 1 86 ? -14.536 2.874 6.494 1.00 96.00 86 ALA A C 1
ATOM 653 O O . ALA A 1 86 ? -15.454 3.576 6.913 1.00 96.00 86 ALA A O 1
ATOM 654 N N . ALA A 1 87 ? -13.428 2.676 7.220 1.00 96.12 87 ALA A N 1
ATOM 655 C CA . ALA A 1 87 ? -13.212 3.315 8.519 1.00 96.12 87 ALA A CA 1
ATOM 656 C C . ALA A 1 87 ? -13.000 4.835 8.400 1.00 96.12 87 ALA A C 1
ATOM 658 O O . ALA A 1 87 ? -13.539 5.583 9.216 1.00 96.12 87 ALA A O 1
ATOM 659 N N . TYR A 1 88 ? -12.271 5.306 7.383 1.00 97.31 88 TYR A N 1
ATOM 660 C CA . TYR A 1 88 ? -12.131 6.741 7.111 1.00 97.31 88 TYR A CA 1
ATOM 661 C C . TYR A 1 88 ? -13.466 7.403 6.745 1.00 97.31 88 TYR A C 1
ATOM 663 O O . TYR A 1 88 ? -13.680 8.561 7.092 1.00 97.31 88 TYR A O 1
ATOM 671 N N . ARG A 1 89 ? -14.387 6.661 6.118 1.00 95.81 89 ARG A N 1
ATOM 672 C CA . ARG A 1 89 ? -15.735 7.115 5.731 1.00 95.81 89 ARG A CA 1
ATOM 673 C C . ARG A 1 89 ? -16.794 6.965 6.834 1.00 95.81 89 ARG A C 1
ATOM 675 O O . ARG A 1 89 ? -17.949 7.313 6.621 1.00 95.81 89 ARG A O 1
ATOM 682 N N . ALA A 1 90 ? -16.436 6.450 8.013 1.00 92.06 90 ALA A N 1
ATOM 683 C CA . ALA A 1 90 ? -17.405 6.080 9.053 1.00 92.06 90 ALA A CA 1
ATOM 684 C C . ALA A 1 90 ? -18.104 7.270 9.747 1.00 92.06 90 ALA A C 1
ATOM 686 O O . ALA A 1 90 ? -18.993 7.061 10.571 1.00 92.06 90 ALA A O 1
ATOM 687 N N . GLY A 1 91 ? -17.703 8.507 9.459 1.00 90.44 91 GLY A N 1
ATOM 688 C CA . GLY A 1 91 ? -18.314 9.706 10.018 1.00 90.44 91 GLY A CA 1
ATOM 689 C C . GLY A 1 91 ? -17.523 10.968 9.697 1.00 90.44 91 GLY A C 1
ATOM 690 O O . GLY A 1 91 ? -16.465 10.915 9.073 1.00 90.44 91 GLY A O 1
ATOM 691 N N . ILE A 1 92 ? -18.035 12.111 10.150 1.00 91.62 92 ILE A N 1
ATOM 692 C CA . ILE A 1 92 ? -17.387 13.412 9.955 1.00 91.62 92 ILE A CA 1
ATOM 693 C C . ILE A 1 92 ? -16.222 13.544 10.953 1.00 91.62 92 ILE A C 1
ATOM 695 O O . ILE A 1 92 ? -16.441 13.351 12.155 1.00 91.62 92 ILE A O 1
ATOM 699 N N . PRO A 1 93 ? -14.999 13.890 10.505 1.00 91.50 93 PRO A N 1
ATOM 700 C CA . PRO A 1 93 ? -13.865 14.125 11.390 1.00 91.50 93 PRO A CA 1
ATOM 701 C C . PRO A 1 93 ? -14.198 15.214 12.431 1.00 91.50 93 PRO A C 1
ATOM 703 O O . PRO A 1 93 ? -14.488 16.350 12.059 1.00 91.50 93 PRO A O 1
ATOM 706 N N . PRO A 1 94 ? -14.166 14.909 13.743 1.00 87.81 94 PRO A N 1
ATOM 707 C CA . PRO A 1 94 ? -14.653 15.830 14.775 1.00 87.81 94 PRO A CA 1
ATOM 708 C C . PRO A 1 94 ? -13.644 16.923 15.163 1.00 87.81 94 PRO A C 1
ATOM 710 O O . PRO A 1 94 ? -13.962 17.801 15.962 1.00 87.81 94 PRO A O 1
ATOM 713 N N . ALA A 1 95 ? -12.407 16.839 14.672 1.00 88.31 95 ALA A N 1
ATOM 714 C CA . ALA A 1 95 ? -11.317 17.757 14.981 1.00 88.31 95 ALA A CA 1
ATOM 715 C C . ALA A 1 95 ? -10.284 17.749 13.846 1.00 88.31 95 ALA A C 1
ATOM 717 O O . ALA A 1 95 ? -10.339 16.895 12.967 1.00 88.31 95 ALA A O 1
ATOM 718 N N . SER A 1 96 ? -9.311 18.657 13.897 1.00 85.44 96 SER A N 1
ATOM 719 C CA . SER A 1 96 ? -8.105 18.584 13.070 1.00 85.44 96 SER A CA 1
ATOM 720 C C . SER A 1 96 ? -6.999 17.785 13.769 1.00 85.44 96 SER A C 1
ATOM 722 O O . SER A 1 96 ? -6.992 17.627 14.995 1.00 85.44 96 SER A O 1
ATOM 724 N N . GLY A 1 97 ? -6.054 17.267 12.989 1.00 88.69 97 GLY A N 1
ATOM 725 C CA . GLY A 1 97 ? -4.847 16.619 13.482 1.00 88.69 97 GLY A CA 1
ATOM 726 C C . GLY A 1 97 ? -4.812 15.100 13.297 1.00 88.69 97 GLY A C 1
ATOM 727 O O . GLY A 1 97 ? -5.675 14.345 13.760 1.00 88.69 97 GLY A O 1
ATOM 728 N N . GLY A 1 98 ? -3.711 14.618 12.728 1.00 90.12 98 GLY A N 1
ATOM 729 C CA . GLY A 1 98 ? -3.289 13.223 12.820 1.00 90.12 98 GLY A CA 1
ATOM 730 C C . GLY A 1 98 ? -4.199 12.271 12.047 1.00 90.12 98 GLY A C 1
ATOM 731 O O . GLY A 1 98 ? -4.102 12.190 10.830 1.00 90.12 98 GLY A O 1
ATOM 732 N N . ILE A 1 99 ? -5.001 11.464 12.751 1.00 93.62 99 ILE A N 1
ATOM 733 C CA . ILE A 1 99 ? -5.959 10.530 12.122 1.00 93.62 99 ILE A CA 1
ATOM 734 C C . ILE A 1 99 ? -7.055 11.302 11.379 1.00 93.62 99 ILE A C 1
ATOM 736 O O . ILE A 1 99 ? -7.494 10.882 10.312 1.00 93.62 99 ILE A O 1
ATOM 740 N N . TRP A 1 100 ? -7.470 12.442 11.928 1.00 95.81 100 TRP A N 1
ATOM 741 C CA . TRP A 1 100 ? -8.584 13.208 11.388 1.00 95.81 100 TRP A CA 1
ATOM 742 C C . TRP A 1 100 ? -8.246 13.893 10.072 1.00 95.81 100 TRP A C 1
ATOM 744 O O . TRP A 1 100 ? -9.076 13.880 9.173 1.00 95.81 100 TRP A O 1
ATOM 754 N N . ASP A 1 101 ? -7.013 14.379 9.915 1.00 95.31 101 ASP A N 1
ATOM 755 C CA . ASP A 1 101 ? -6.561 14.968 8.650 1.00 95.31 101 ASP A CA 1
ATOM 756 C C . ASP A 1 101 ? -6.540 13.925 7.525 1.00 95.31 101 ASP A C 1
ATOM 758 O O . ASP A 1 101 ? -6.918 14.226 6.399 1.00 95.31 101 ASP A O 1
ATOM 762 N N . ARG A 1 102 ? -6.163 12.671 7.830 1.00 96.38 102 ARG A N 1
ATOM 763 C CA . ARG A 1 102 ? -6.226 11.574 6.848 1.00 96.38 102 ARG A CA 1
ATOM 764 C C . ARG A 1 102 ? -7.661 11.243 6.463 1.00 96.38 102 ARG A C 1
ATOM 766 O O . ARG A 1 102 ? -7.940 11.110 5.279 1.00 96.38 102 ARG A O 1
ATOM 773 N N . ALA A 1 103 ? -8.561 11.144 7.443 1.00 97.31 103 ALA A N 1
ATOM 774 C CA . ALA A 1 103 ? -9.978 10.916 7.173 1.00 97.31 103 ALA A CA 1
ATOM 775 C C . ALA A 1 103 ? -10.574 12.046 6.316 1.00 97.31 103 ALA A C 1
ATOM 777 O O . ALA A 1 103 ? -11.242 11.766 5.329 1.00 97.31 103 ALA A O 1
ATOM 778 N N . ALA A 1 104 ? -10.269 13.305 6.643 1.00 97.50 104 ALA A N 1
ATOM 779 C CA . ALA A 1 104 ? -10.723 14.466 5.885 1.00 97.50 104 ALA A CA 1
ATOM 780 C C . ALA A 1 104 ? -10.165 14.488 4.453 1.00 97.50 104 ALA A C 1
ATOM 782 O O . ALA A 1 104 ? -10.907 14.768 3.521 1.00 97.50 104 ALA A O 1
ATOM 783 N N . ALA A 1 105 ? -8.884 14.158 4.256 1.00 97.81 105 ALA A N 1
ATOM 784 C CA . ALA A 1 105 ? -8.280 14.123 2.924 1.00 97.81 105 ALA A CA 1
ATOM 785 C C . ALA A 1 105 ? -8.873 13.011 2.041 1.00 97.81 105 ALA A C 1
ATOM 787 O O . ALA A 1 105 ? -9.121 13.229 0.859 1.00 97.81 105 ALA A O 1
ATOM 788 N N . VAL A 1 106 ? -9.146 11.840 2.627 1.00 98.25 106 VAL A N 1
ATOM 789 C CA . VAL A 1 106 ? -9.851 10.730 1.963 1.00 98.25 106 VAL A CA 1
ATOM 790 C C . VAL A 1 106 ? -11.262 11.150 1.553 1.00 98.25 106 VAL A C 1
ATOM 792 O O . VAL A 1 106 ? -11.632 10.980 0.397 1.00 98.25 106 VAL A O 1
ATOM 795 N N . GLN A 1 107 ? -12.019 11.759 2.469 1.00 97.88 107 GLN A N 1
ATOM 796 C CA . GLN A 1 107 ? -13.379 12.231 2.190 1.00 97.88 107 GLN A CA 1
ATOM 797 C C . GLN A 1 107 ? -13.398 13.330 1.120 1.00 97.88 107 GLN A C 1
ATOM 799 O O . GLN A 1 107 ? -14.210 13.267 0.211 1.00 97.88 107 GLN A O 1
ATOM 804 N N . ALA A 1 108 ? -12.449 14.270 1.147 1.00 98.06 108 ALA A N 1
ATOM 805 C CA . ALA A 1 108 ? -12.342 15.304 0.118 1.00 98.06 108 ALA A CA 1
ATOM 806 C C . ALA A 1 108 ? -12.073 14.726 -1.284 1.00 98.06 108 ALA A C 1
ATOM 808 O O . ALA A 1 108 ? -12.559 15.267 -2.276 1.00 98.06 108 ALA A O 1
ATOM 809 N N . LEU A 1 109 ? -11.305 13.633 -1.383 1.00 98.50 109 LEU A N 1
ATOM 810 C CA . LEU A 1 109 ? -11.108 12.931 -2.652 1.00 98.50 109 LEU A CA 1
ATOM 811 C C . LEU A 1 109 ? -12.359 12.154 -3.079 1.00 98.50 109 LEU A C 1
ATOM 813 O O . LEU A 1 109 ? -12.699 12.183 -4.260 1.00 98.50 109 LEU A O 1
ATOM 817 N N . ASP A 1 110 ? -13.039 11.489 -2.141 1.00 98.12 110 ASP A N 1
ATOM 818 C CA . ASP A 1 110 ? -14.318 10.821 -2.411 1.00 98.12 110 ASP A CA 1
ATOM 819 C C . ASP A 1 110 ? -15.349 11.825 -2.961 1.00 98.12 110 ASP A C 1
ATOM 821 O O . ASP A 1 110 ? -15.968 11.557 -3.991 1.00 98.12 110 ASP A O 1
ATOM 825 N N . ASP A 1 111 ? -15.478 12.996 -2.330 1.00 97.75 111 ASP A N 1
ATOM 826 C CA . ASP A 1 111 ? -16.399 14.061 -2.742 1.00 97.75 111 ASP A CA 1
ATOM 827 C C . ASP A 1 111 ? -16.039 14.600 -4.135 1.00 97.75 111 ASP A C 1
ATOM 829 O O . ASP A 1 111 ? -16.896 14.666 -5.016 1.00 97.75 111 ASP A O 1
ATOM 833 N N . ALA A 1 112 ? -14.758 14.901 -4.387 1.00 97.25 112 ALA A N 1
ATOM 834 C CA . ALA A 1 112 ? -14.302 15.387 -5.691 1.00 97.25 112 ALA A CA 1
ATOM 835 C C . ALA A 1 112 ? -14.580 14.385 -6.828 1.00 97.25 112 ALA A C 1
ATOM 837 O O . ALA A 1 112 ? -14.964 14.785 -7.930 1.00 97.25 112 ALA A O 1
ATOM 838 N N . LEU A 1 113 ? -14.411 13.084 -6.568 1.00 96.88 113 LEU A N 1
ATOM 839 C CA . LEU A 1 113 ? -14.738 12.024 -7.524 1.00 96.88 113 LEU A CA 1
ATOM 840 C C . LEU A 1 113 ? -16.253 11.884 -7.726 1.00 96.88 113 LEU A C 1
ATOM 842 O O . LEU A 1 113 ? -16.705 11.743 -8.862 1.00 96.88 113 LEU A O 1
ATOM 846 N N . ALA A 1 114 ? -17.040 11.926 -6.647 1.00 96.06 114 ALA A N 1
ATOM 847 C CA . ALA A 1 114 ? -18.489 11.743 -6.698 1.00 96.06 114 ALA A CA 1
ATOM 848 C C . ALA A 1 114 ? -19.209 12.903 -7.401 1.00 96.06 114 ALA A C 1
ATOM 850 O O . ALA A 1 114 ? -20.176 12.684 -8.131 1.00 96.06 114 ALA A O 1
ATOM 851 N N . GLU A 1 115 ? -18.734 14.130 -7.197 1.00 95.12 115 GLU A N 1
ATOM 852 C CA . GLU A 1 115 ? -19.300 15.340 -7.799 1.00 95.12 115 GLU A CA 1
ATOM 853 C C . GLU A 1 115 ? -18.850 15.556 -9.253 1.00 95.12 115 GLU A C 1
ATOM 855 O O . GLU A 1 115 ? -19.391 16.426 -9.937 1.00 95.12 115 GLU A O 1
ATOM 860 N N . GLY A 1 116 ? -17.887 14.766 -9.746 1.00 89.62 116 GLY A N 1
ATOM 861 C CA . GLY A 1 116 ? -17.300 14.966 -11.070 1.00 89.62 116 GLY A CA 1
ATOM 862 C C . GLY A 1 116 ? -16.572 16.307 -11.161 1.00 89.62 116 GLY A C 1
ATOM 863 O O . GLY A 1 116 ? -16.780 17.062 -12.112 1.00 89.62 116 GLY A O 1
ATOM 864 N N . ALA A 1 117 ? -15.771 16.620 -10.138 1.00 91.88 117 ALA A N 1
ATOM 865 C CA . ALA A 1 117 ? -15.000 17.852 -10.062 1.00 91.88 117 ALA A CA 1
ATOM 866 C C . ALA A 1 117 ? -14.091 18.041 -11.286 1.00 91.88 117 ALA A C 1
ATOM 868 O O . ALA A 1 117 ? -13.655 17.078 -11.920 1.00 91.88 117 ALA A O 1
ATOM 869 N N . ASP A 1 118 ? -13.754 19.297 -11.591 1.00 93.69 118 ASP A N 1
ATOM 870 C CA . ASP A 1 118 ? -12.743 19.574 -12.607 1.00 93.69 118 ASP A CA 1
ATOM 871 C C . ASP A 1 118 ? -11.364 19.008 -12.213 1.00 93.69 118 ASP A C 1
ATOM 873 O O . ASP A 1 118 ? -11.075 18.713 -11.048 1.00 93.69 118 ASP A O 1
ATOM 877 N N . SER A 1 119 ? -10.486 18.868 -13.207 1.00 93.06 119 SER A N 1
ATOM 878 C CA . SER A 1 119 ? -9.169 18.248 -13.037 1.00 93.06 119 SER A CA 1
ATOM 879 C C . SER A 1 119 ? -8.257 18.991 -12.053 1.00 93.06 119 SER A C 1
ATOM 881 O O . SER A 1 119 ? -7.359 18.375 -11.474 1.00 93.06 119 SER A O 1
ATOM 883 N N . ALA A 1 120 ? -8.476 20.291 -11.823 1.00 93.06 120 ALA A N 1
ATOM 884 C CA . ALA A 1 120 ? -7.687 21.078 -10.882 1.00 93.06 120 ALA A CA 1
ATOM 885 C C . ALA A 1 120 ? -8.104 20.792 -9.433 1.00 93.06 120 ALA A C 1
ATOM 887 O O . ALA A 1 120 ? -7.247 20.549 -8.572 1.00 93.06 120 ALA A O 1
ATOM 888 N N . LEU A 1 121 ? -9.411 20.773 -9.161 1.00 94.81 121 LEU A N 1
ATOM 889 C CA . LEU A 1 121 ? -9.941 20.428 -7.845 1.00 94.81 121 LEU A CA 1
ATOM 890 C C . LEU A 1 121 ? -9.675 18.954 -7.515 1.00 94.81 121 LEU A C 1
ATOM 892 O O . LEU A 1 121 ? -9.159 18.656 -6.434 1.00 94.81 121 LEU A O 1
ATOM 896 N N . LEU A 1 122 ? -9.922 18.046 -8.465 1.00 96.19 122 LEU A N 1
ATOM 897 C CA . LEU A 1 122 ? -9.624 16.624 -8.300 1.00 96.19 122 LEU A CA 1
ATOM 898 C C . LEU A 1 122 ? -8.123 16.383 -8.085 1.00 96.19 122 LEU A C 1
ATOM 900 O O . LEU A 1 122 ? -7.735 15.609 -7.209 1.00 96.19 122 LEU A O 1
ATOM 904 N N . GLY A 1 123 ? -7.265 17.091 -8.825 1.00 96.12 123 GLY A N 1
ATOM 905 C CA . GLY A 1 123 ? -5.816 17.042 -8.639 1.00 96.12 123 GLY A CA 1
ATOM 906 C C . GLY A 1 123 ? -5.378 17.492 -7.244 1.00 96.12 123 GLY A C 1
ATOM 907 O O . GLY A 1 123 ? -4.537 16.845 -6.622 1.00 96.12 123 GLY A O 1
ATOM 908 N N . THR A 1 124 ? -5.988 18.553 -6.713 1.00 96.12 124 THR A N 1
ATOM 909 C CA . THR A 1 124 ? -5.710 19.043 -5.353 1.00 96.12 124 THR A CA 1
ATOM 910 C C . THR A 1 124 ? -6.111 18.012 -4.295 1.00 96.12 124 THR A C 1
ATOM 912 O O . THR A 1 124 ? -5.329 17.726 -3.385 1.00 96.12 124 THR A O 1
ATOM 915 N N . ALA A 1 125 ? -7.296 17.412 -4.433 1.00 97.56 125 ALA A N 1
ATOM 916 C CA . ALA A 1 125 ? -7.776 16.376 -3.522 1.00 97.56 125 ALA A CA 1
ATOM 917 C C . ALA A 1 125 ? -6.908 15.104 -3.582 1.00 97.56 125 ALA A C 1
ATOM 919 O O . ALA A 1 125 ? -6.533 14.565 -2.539 1.00 97.56 125 ALA A O 1
ATOM 920 N N . LEU A 1 126 ? -6.511 14.675 -4.788 1.00 97.44 126 LEU A N 1
ATOM 921 C CA . LEU A 1 126 ? -5.597 13.550 -5.006 1.00 97.44 126 LEU A CA 1
ATOM 922 C C . LEU A 1 126 ? -4.266 13.766 -4.282 1.00 97.44 126 LEU A C 1
ATOM 924 O O . LEU A 1 126 ? -3.820 12.886 -3.547 1.00 97.44 126 LEU A O 1
ATOM 928 N N . LEU A 1 127 ? -3.632 14.926 -4.480 1.00 96.44 127 LEU A N 1
ATOM 929 C CA . LEU A 1 127 ? -2.351 15.233 -3.845 1.00 96.44 127 LEU A CA 1
ATOM 930 C C . LEU A 1 127 ? -2.469 15.256 -2.316 1.00 96.44 127 LEU A C 1
ATOM 932 O O . LEU A 1 127 ? -1.615 14.686 -1.638 1.00 96.44 127 LEU A O 1
ATOM 936 N N . GLY A 1 128 ? -3.540 15.852 -1.781 1.00 96.69 128 GLY A N 1
ATOM 937 C CA . GLY A 1 128 ? -3.786 15.904 -0.340 1.00 96.69 128 GLY A CA 1
ATOM 938 C C . GLY A 1 128 ? -3.976 14.518 0.284 1.00 96.69 128 GLY A C 1
ATOM 939 O O . GLY A 1 128 ? -3.343 14.199 1.293 1.00 96.69 128 GLY A O 1
ATOM 940 N N . ALA A 1 129 ? -4.809 13.670 -0.325 1.00 97.69 129 ALA A N 1
ATOM 941 C CA . ALA A 1 129 ? -5.053 12.308 0.153 1.00 97.69 129 ALA A CA 1
ATOM 942 C C . ALA A 1 129 ? -3.798 11.429 0.056 1.00 97.69 129 ALA A C 1
ATOM 944 O O . ALA A 1 129 ? -3.453 10.721 1.009 1.00 97.69 129 ALA A O 1
ATOM 945 N N . GLU A 1 130 ? -3.087 11.503 -1.071 1.00 96.25 130 GLU A N 1
ATOM 946 C CA . GLU A 1 130 ? -1.867 10.732 -1.289 1.00 96.25 130 GLU A CA 1
ATOM 947 C C . GLU A 1 130 ? -0.786 11.108 -0.273 1.00 96.25 130 GLU A C 1
ATOM 949 O O . GLU A 1 130 ? -0.202 10.220 0.351 1.00 96.25 130 GLU A O 1
ATOM 954 N N . GLU A 1 131 ? -0.551 12.403 -0.045 1.00 94.81 131 GLU A N 1
ATOM 955 C CA . GLU A 1 131 ? 0.464 12.865 0.900 1.00 94.81 131 GLU A CA 1
ATOM 956 C C . GLU A 1 131 ? 0.144 12.397 2.326 1.00 94.81 131 GLU A C 1
ATOM 958 O O . GLU A 1 131 ? 1.010 11.846 3.019 1.00 94.81 131 GLU A O 1
ATOM 963 N N . ALA A 1 132 ? -1.119 12.549 2.734 1.00 95.69 132 ALA A N 1
ATOM 964 C CA . ALA A 1 132 ? -1.607 12.177 4.055 1.00 95.69 132 ALA A CA 1
ATOM 965 C C . ALA A 1 132 ? -1.422 10.674 4.348 1.00 95.69 132 ALA A C 1
ATOM 967 O O . ALA A 1 132 ? -1.072 10.289 5.472 1.00 95.69 132 ALA A O 1
ATOM 968 N N . LEU A 1 133 ? -1.624 9.817 3.342 1.00 95.94 133 LEU A N 1
ATOM 969 C CA . LEU A 1 133 ? -1.523 8.360 3.464 1.00 95.94 133 LEU A CA 1
ATOM 970 C C . LEU A 1 133 ? -0.089 7.852 3.285 1.00 95.94 133 LEU A C 1
ATOM 972 O O . LEU A 1 133 ? 0.368 7.014 4.070 1.00 95.94 133 LEU A O 1
ATOM 976 N N . ARG A 1 134 ? 0.670 8.402 2.332 1.00 92.12 134 ARG A N 1
ATOM 977 C CA . ARG A 1 134 ? 2.092 8.078 2.138 1.00 92.12 134 ARG A CA 1
ATOM 978 C C . ARG A 1 134 ? 2.914 8.384 3.389 1.00 92.12 134 ARG A C 1
ATOM 980 O O . ARG A 1 134 ? 3.767 7.588 3.768 1.00 92.12 134 ARG A O 1
ATOM 987 N N . ALA A 1 135 ? 2.606 9.466 4.111 1.00 91.12 135 ALA A N 1
ATOM 988 C CA . ALA A 1 135 ? 3.254 9.796 5.388 1.00 91.12 135 ALA A CA 1
ATOM 989 C C . ALA A 1 135 ? 3.070 8.724 6.491 1.00 91.12 135 ALA A C 1
ATOM 991 O O . ALA A 1 135 ? 3.706 8.798 7.553 1.00 91.12 135 ALA A O 1
ATOM 992 N N . ARG A 1 136 ? 2.187 7.739 6.275 1.00 93.44 136 ARG A N 1
ATOM 993 C CA . ARG A 1 136 ? 1.940 6.573 7.138 1.00 93.44 136 ARG A CA 1
ATOM 994 C C . ARG A 1 136 ? 2.309 5.233 6.487 1.00 93.44 136 ARG A C 1
ATOM 996 O O . ARG A 1 136 ? 2.049 4.203 7.096 1.00 93.44 136 ARG A O 1
ATOM 1003 N N . GLY A 1 137 ? 2.913 5.225 5.298 1.00 91.88 137 GLY A N 1
ATOM 1004 C CA . GLY A 1 137 ? 3.227 3.990 4.571 1.00 91.88 137 GLY A CA 1
ATOM 1005 C C . GLY A 1 137 ? 2.007 3.319 3.924 1.00 91.88 137 GLY A C 1
ATOM 1006 O O . GLY A 1 137 ? 2.028 2.114 3.676 1.00 91.88 137 GLY A O 1
ATOM 1007 N N . LEU A 1 138 ? 0.918 4.067 3.714 1.00 95.44 138 LEU A N 1
ATOM 1008 C CA . LEU A 1 138 ? -0.350 3.566 3.172 1.00 95.44 138 LEU A CA 1
ATOM 1009 C C . LEU A 1 138 ? -0.498 3.823 1.662 1.00 95.44 138 LEU A C 1
ATOM 1011 O O . LEU A 1 138 ? -1.593 3.673 1.126 1.00 95.44 138 LEU A O 1
ATOM 1015 N N . GLU A 1 139 ? 0.578 4.181 0.957 1.00 93.81 139 GLU A N 1
ATOM 1016 C CA . GLU A 1 139 ? 0.541 4.541 -0.467 1.00 93.81 139 GLU A CA 1
ATOM 1017 C C . GLU A 1 139 ? -0.000 3.417 -1.366 1.00 93.81 139 GLU A C 1
ATOM 1019 O O . GLU A 1 139 ? -0.768 3.673 -2.289 1.00 93.81 139 GLU A O 1
ATOM 1024 N N . VAL A 1 140 ? 0.326 2.155 -1.065 1.00 94.12 140 VAL A N 1
ATOM 1025 C CA . VAL A 1 140 ? -0.178 1.001 -1.830 1.00 94.12 140 VAL A CA 1
ATOM 1026 C C . VAL A 1 140 ? -1.658 0.758 -1.544 1.00 94.12 140 VAL A C 1
ATOM 1028 O O . VAL A 1 140 ? -2.417 0.426 -2.449 1.00 94.12 140 VAL A O 1
ATOM 1031 N N . ALA A 1 141 ? -2.085 0.927 -0.290 1.00 96.50 141 ALA A N 1
ATOM 1032 C CA . ALA A 1 141 ? -3.490 0.786 0.081 1.00 96.50 141 ALA A CA 1
ATOM 1033 C C . ALA A 1 141 ? -4.340 1.856 -0.615 1.00 96.50 141 ALA A C 1
ATOM 1035 O O . ALA A 1 141 ? -5.368 1.527 -1.197 1.00 96.50 141 ALA A O 1
ATOM 1036 N N . PHE A 1 142 ? -3.859 3.102 -0.613 1.00 97.94 142 PHE A N 1
ATOM 1037 C CA . PHE A 1 142 ? -4.449 4.218 -1.348 1.00 97.94 142 PHE A CA 1
ATOM 1038 C C . PHE A 1 142 ? -4.588 3.923 -2.838 1.00 97.94 142 PHE A C 1
ATOM 1040 O O . PHE A 1 142 ? -5.684 3.998 -3.384 1.00 97.94 142 PHE A O 1
ATOM 1047 N N . ALA A 1 143 ? -3.491 3.524 -3.478 1.00 97.06 143 ALA A N 1
ATOM 1048 C CA . ALA A 1 143 ? -3.475 3.237 -4.900 1.00 97.06 143 ALA A CA 1
ATOM 1049 C C . ALA A 1 143 ? -4.420 2.091 -5.294 1.00 97.06 143 ALA A C 1
ATOM 1051 O O . ALA A 1 143 ? -5.063 2.159 -6.335 1.00 97.06 143 ALA A O 1
ATOM 1052 N N . ARG A 1 144 ? -4.547 1.058 -4.454 1.00 95.50 144 ARG A N 1
ATOM 1053 C CA . ARG A 1 144 ? -5.475 -0.061 -4.688 1.00 95.50 144 ARG A CA 1
ATOM 1054 C C . ARG A 1 144 ? -6.942 0.311 -4.501 1.00 95.50 144 ARG A C 1
ATOM 1056 O O . ARG A 1 144 ? -7.787 -0.271 -5.168 1.00 95.50 144 ARG A O 1
ATOM 1063 N N . GLU A 1 145 ? -7.247 1.220 -3.579 1.00 97.31 145 GLU A N 1
ATOM 1064 C CA . GLU A 1 145 ? -8.618 1.697 -3.372 1.00 97.31 145 GLU A CA 1
ATOM 1065 C C . GLU A 1 145 ? -9.054 2.625 -4.507 1.00 97.31 145 GLU A C 1
ATOM 1067 O O . GLU A 1 145 ? -10.118 2.435 -5.089 1.00 97.31 145 GLU A O 1
ATOM 1072 N N . TYR A 1 146 ? -8.228 3.623 -4.822 1.00 97.94 146 TYR A N 1
ATOM 1073 C CA . TYR A 1 146 ? -8.614 4.707 -5.723 1.00 97.94 146 TYR A CA 1
ATOM 1074 C C . TYR A 1 146 ? -8.202 4.489 -7.175 1.00 97.94 146 TYR A C 1
ATOM 1076 O O . TYR A 1 146 ? -8.754 5.152 -8.047 1.00 97.94 146 TYR A O 1
ATOM 1084 N N . GLY A 1 147 ? -7.270 3.575 -7.457 1.00 97.19 147 GLY A N 1
ATOM 1085 C CA . GLY A 1 147 ? -6.747 3.310 -8.800 1.00 97.19 147 GLY A CA 1
ATOM 1086 C C . GLY A 1 147 ? -7.837 3.213 -9.870 1.00 97.19 147 GLY A C 1
ATOM 1087 O O . GLY A 1 147 ? -7.794 4.017 -10.801 1.00 97.19 147 GLY A O 1
ATOM 1088 N N . PRO A 1 148 ? -8.843 2.329 -9.719 1.00 97.50 148 PRO A N 1
ATOM 1089 C CA . PRO A 1 148 ? -9.909 2.181 -10.709 1.00 97.50 148 PRO A CA 1
ATOM 1090 C C . PRO A 1 148 ? -10.690 3.479 -10.963 1.00 97.50 148 PRO A C 1
ATOM 1092 O O . PRO A 1 148 ? -10.856 3.890 -12.106 1.00 97.50 148 PRO A O 1
ATOM 1095 N N . ALA A 1 149 ? -11.109 4.180 -9.904 1.00 97.31 149 ALA A N 1
ATOM 1096 C CA . ALA A 1 149 ? -11.865 5.428 -10.041 1.00 97.31 149 ALA A CA 1
ATOM 1097 C C . ALA A 1 149 ? -11.026 6.549 -10.680 1.00 97.31 149 ALA A C 1
ATOM 1099 O O . ALA A 1 149 ? -11.518 7.307 -11.512 1.00 97.31 149 ALA A O 1
ATOM 1100 N N . LEU A 1 150 ? -9.740 6.635 -10.329 1.00 97.44 150 LEU A N 1
ATOM 1101 C CA . LEU A 1 150 ? -8.812 7.605 -10.909 1.00 97.44 150 LEU A CA 1
ATOM 1102 C C . LEU A 1 150 ? -8.461 7.271 -12.368 1.00 97.44 150 LEU A C 1
ATOM 1104 O O . LEU A 1 150 ? -8.166 8.185 -13.134 1.00 97.44 150 LEU A O 1
ATOM 1108 N N . ALA A 1 151 ? -8.476 5.994 -12.759 1.00 97.50 151 ALA A N 1
ATOM 1109 C CA . ALA A 1 151 ? -8.225 5.554 -14.131 1.00 97.50 151 ALA A CA 1
ATOM 1110 C C . ALA A 1 151 ? -9.347 5.963 -15.100 1.00 97.50 151 ALA A C 1
ATOM 1112 O O . ALA A 1 151 ? -9.069 6.196 -16.281 1.00 97.50 151 ALA A O 1
ATOM 1113 N N . ASP A 1 152 ? -10.578 6.055 -14.588 1.00 96.00 152 ASP A N 1
ATOM 1114 C CA . ASP A 1 152 ? -11.786 6.402 -15.344 1.00 96.00 152 ASP A CA 1
ATOM 1115 C C . ASP A 1 152 ? -12.129 7.904 -15.306 1.00 96.00 152 ASP A C 1
ATOM 1117 O O . ASP A 1 152 ? -12.936 8.372 -16.111 1.00 96.00 152 ASP A O 1
ATOM 1121 N N . ALA A 1 153 ? -11.527 8.670 -14.392 1.00 95.00 153 ALA A N 1
ATOM 1122 C CA . ALA A 1 153 ? -11.775 10.104 -14.259 1.00 95.00 153 ALA A CA 1
ATOM 1123 C C . ALA A 1 153 ? -11.242 10.922 -15.455 1.00 95.00 153 ALA A C 1
ATOM 1125 O O . ALA A 1 153 ? -10.261 10.553 -16.108 1.00 95.00 153 ALA A O 1
ATOM 1126 N N . ASP A 1 154 ? -11.875 12.071 -15.722 1.00 91.94 154 ASP A N 1
ATOM 1127 C CA . ASP A 1 154 ? -11.405 13.018 -16.736 1.00 91.94 154 ASP A CA 1
ATOM 1128 C C . ASP A 1 154 ? -10.327 13.942 -16.158 1.00 91.94 154 ASP A C 1
ATOM 1130 O O . ASP A 1 154 ? -10.536 14.695 -15.209 1.00 91.94 154 ASP A O 1
ATOM 1134 N N . TRP A 1 155 ? -9.154 13.888 -16.775 1.00 92.44 155 TRP A N 1
ATOM 1135 C CA . TRP A 1 155 ? -7.945 14.568 -16.339 1.00 92.44 155 TRP A CA 1
ATOM 1136 C C . TRP A 1 155 ? -7.475 15.646 -17.331 1.00 92.44 155 TRP A C 1
ATOM 1138 O O . TRP A 1 155 ? -6.296 16.021 -17.363 1.00 92.44 155 TRP A O 1
ATOM 1148 N N . GLY A 1 156 ? -8.375 16.146 -18.182 1.00 87.00 156 GLY A N 1
ATOM 1149 C CA . GLY A 1 156 ? -8.068 17.193 -19.155 1.00 87.00 156 GLY A CA 1
ATOM 1150 C C . GLY A 1 156 ? -7.350 18.402 -18.538 1.00 87.00 156 GLY A C 1
ATOM 1151 O O . GLY A 1 156 ? -7.755 18.924 -17.505 1.00 87.00 156 GLY A O 1
ATOM 1152 N N . GLY A 1 157 ? -6.264 18.863 -19.170 1.00 83.44 157 GLY A N 1
ATOM 1153 C CA . GLY A 1 157 ? -5.537 20.063 -18.728 1.00 83.44 157 GLY A CA 1
ATOM 1154 C C . GLY A 1 157 ? -4.699 19.902 -17.452 1.00 83.44 157 GLY A C 1
ATOM 1155 O O . GLY A 1 157 ? -4.296 20.906 -16.874 1.00 83.44 157 GLY A O 1
ATOM 1156 N N . LEU A 1 158 ? -4.420 18.664 -17.029 1.00 86.75 158 LEU A N 1
ATOM 1157 C CA . LEU A 1 158 ? -3.594 18.348 -15.862 1.00 86.75 158 LEU A CA 1
ATOM 1158 C C . LEU A 1 158 ? -2.243 19.072 -15.837 1.00 86.75 158 LEU A C 1
ATOM 1160 O O . LEU A 1 158 ? -1.466 18.981 -16.798 1.00 86.75 158 LEU A O 1
ATOM 1164 N N . ASP A 1 159 ? -1.924 19.643 -14.675 1.00 88.62 159 ASP A N 1
ATOM 1165 C CA . ASP A 1 159 ? -0.571 20.070 -14.331 1.00 88.62 159 ASP A CA 1
ATOM 1166 C C . ASP A 1 159 ? 0.422 18.890 -14.365 1.00 88.62 159 ASP A C 1
ATOM 1168 O O . ASP A 1 159 ? 0.065 17.736 -14.102 1.00 88.62 159 ASP A O 1
ATOM 1172 N N . GLY A 1 160 ? 1.683 19.184 -14.689 1.00 87.75 160 GLY A N 1
ATOM 1173 C CA . GLY A 1 160 ? 2.741 18.182 -14.816 1.00 87.75 160 GLY A CA 1
ATOM 1174 C C . GLY A 1 160 ? 2.993 17.419 -13.515 1.00 87.75 160 GLY A C 1
ATOM 1175 O O . GLY A 1 160 ? 3.067 16.193 -13.537 1.00 87.75 160 GLY A O 1
ATOM 1176 N N . ALA A 1 161 ? 3.028 18.115 -12.374 1.00 88.50 161 ALA A N 1
ATOM 1177 C CA . ALA A 1 161 ? 3.306 17.483 -11.084 1.00 88.50 161 ALA A CA 1
ATOM 1178 C C . ALA A 1 161 ? 2.165 16.552 -10.637 1.00 88.50 161 ALA A C 1
ATOM 1180 O O . ALA A 1 161 ? 2.404 15.454 -10.129 1.00 88.50 161 ALA A O 1
ATOM 1181 N N . VAL A 1 162 ? 0.911 16.961 -10.866 1.00 93.19 162 VAL A N 1
ATOM 1182 C CA . VAL A 1 162 ? -0.261 16.114 -10.586 1.00 93.19 162 VAL A CA 1
ATOM 1183 C C . VAL A 1 162 ? -0.251 14.884 -11.496 1.00 93.19 162 VAL A C 1
ATOM 1185 O O . VAL A 1 162 ? -0.490 13.774 -11.024 1.00 93.19 162 VAL A O 1
ATOM 1188 N N . ARG A 1 163 ? 0.087 15.056 -12.782 1.00 94.19 163 ARG A N 1
ATOM 1189 C CA . ARG A 1 163 ? 0.192 13.952 -13.745 1.00 94.19 163 ARG A CA 1
ATOM 1190 C C . ARG A 1 163 ? 1.232 12.921 -13.325 1.00 94.19 163 ARG A C 1
ATOM 1192 O O . ARG A 1 163 ? 0.915 11.737 -13.292 1.00 94.19 163 ARG A O 1
ATOM 1199 N N . GLU A 1 164 ? 2.442 13.356 -12.982 1.00 92.25 164 GLU A N 1
ATOM 1200 C CA . GLU A 1 164 ? 3.509 12.469 -12.499 1.00 92.25 164 GLU A CA 1
ATOM 1201 C C . GLU A 1 164 ? 3.052 11.672 -11.276 1.00 92.25 164 GLU A C 1
ATOM 1203 O O . GLU A 1 164 ? 3.221 10.449 -11.211 1.00 92.25 164 GLU A O 1
ATOM 1208 N N . ARG A 1 165 ? 2.398 12.349 -10.322 1.00 94.38 165 ARG A N 1
ATOM 1209 C CA . ARG A 1 165 ? 1.897 11.681 -9.124 1.00 94.38 165 ARG A CA 1
ATOM 1210 C C . ARG A 1 165 ? 0.802 10.669 -9.442 1.00 94.38 165 ARG A C 1
ATOM 1212 O O . ARG A 1 165 ? 0.827 9.562 -8.907 1.00 94.38 165 ARG A O 1
ATOM 1219 N N . LEU A 1 166 ? -0.138 11.030 -10.305 1.00 96.75 166 LEU A N 1
ATOM 1220 C CA . LEU A 1 166 ? -1.229 10.157 -10.713 1.00 96.75 166 LEU A CA 1
ATOM 1221 C C . LEU A 1 166 ? -0.717 8.919 -11.459 1.00 96.75 166 LEU A C 1
ATOM 1223 O O . LEU A 1 166 ? -1.169 7.816 -11.167 1.00 96.75 166 LEU A O 1
ATOM 1227 N N . VAL A 1 167 ? 0.272 9.062 -12.348 1.00 96.56 167 VAL A N 1
ATOM 1228 C CA . VAL A 1 167 ? 0.924 7.917 -13.008 1.00 96.56 167 VAL A CA 1
ATOM 1229 C C . VAL A 1 167 ? 1.489 6.944 -11.970 1.00 96.56 167 VAL A C 1
ATOM 1231 O O . VAL A 1 167 ? 1.244 5.741 -12.064 1.00 96.56 167 VAL A O 1
ATOM 1234 N N . ALA A 1 168 ? 2.187 7.442 -10.944 1.00 96.12 168 ALA A N 1
ATOM 1235 C CA . ALA A 1 168 ? 2.709 6.596 -9.871 1.00 96.12 168 ALA A CA 1
ATOM 1236 C C . ALA A 1 168 ? 1.594 5.880 -9.083 1.00 96.12 168 ALA A C 1
ATOM 1238 O O . ALA A 1 168 ? 1.714 4.686 -8.805 1.00 96.12 168 ALA A O 1
ATOM 1239 N N . VAL A 1 169 ? 0.501 6.580 -8.757 1.00 97.50 169 VAL A N 1
ATOM 1240 C CA . VAL A 1 169 ? -0.664 5.998 -8.067 1.00 97.50 169 VAL A CA 1
ATOM 1241 C C . VAL A 1 169 ? -1.311 4.903 -8.917 1.00 97.50 169 VAL A C 1
ATOM 1243 O O . VAL A 1 169 ? -1.523 3.801 -8.421 1.00 97.50 169 VAL A O 1
ATOM 1246 N N . LEU A 1 170 ? -1.556 5.151 -10.204 1.00 98.12 170 LEU A N 1
ATOM 1247 C CA . LEU A 1 170 ? -2.145 4.163 -11.113 1.00 98.12 170 LEU A CA 1
ATOM 1248 C C . LEU A 1 170 ? -1.262 2.914 -11.239 1.00 98.12 170 LEU A C 1
ATOM 1250 O O . LEU A 1 170 ? -1.764 1.794 -11.182 1.00 98.12 170 LEU A O 1
ATOM 1254 N N . LEU A 1 171 ? 0.061 3.078 -11.324 1.00 97.50 171 LEU A N 1
ATOM 1255 C CA . LEU A 1 171 ? 0.994 1.949 -11.378 1.00 97.50 171 LEU A CA 1
ATOM 1256 C C . LEU A 1 171 ? 1.000 1.117 -10.091 1.00 97.50 171 LEU A C 1
ATOM 1258 O O . LEU A 1 171 ? 0.995 -0.110 -10.163 1.00 97.50 171 LEU A O 1
ATOM 1262 N N . LEU A 1 172 ? 0.969 1.760 -8.920 1.00 96.25 172 LEU A N 1
ATOM 1263 C CA . LEU A 1 172 ? 0.844 1.066 -7.631 1.00 96.25 172 LEU A CA 1
ATOM 1264 C C . LEU A 1 172 ? -0.517 0.370 -7.469 1.00 96.25 172 LEU A C 1
ATOM 1266 O O . LEU A 1 172 ? -0.608 -0.647 -6.778 1.00 96.25 172 LEU A O 1
ATOM 1270 N N . GLY A 1 173 ? -1.562 0.915 -8.097 1.00 95.75 173 GLY A N 1
ATOM 1271 C CA . GLY A 1 173 ? -2.923 0.381 -8.084 1.00 95.75 173 GLY A CA 1
ATOM 1272 C C . GLY A 1 173 ? -3.145 -0.780 -9.052 1.00 95.75 173 GLY A C 1
ATOM 1273 O O . GLY A 1 173 ? -4.153 -1.468 -8.941 1.00 95.75 173 GLY A O 1
ATOM 1274 N N . GLY A 1 174 ? -2.200 -1.039 -9.964 1.00 95.69 174 GLY A N 1
ATOM 1275 C CA . GLY A 1 174 ? -2.335 -2.055 -11.013 1.00 95.69 174 GLY A CA 1
ATOM 1276 C C . GLY A 1 174 ? -2.999 -1.550 -12.300 1.00 95.69 174 GLY A C 1
ATOM 1277 O O . GLY A 1 174 ? -3.182 -2.323 -13.236 1.00 95.69 174 GLY A O 1
ATOM 1278 N N . GLU A 1 175 ? -3.273 -0.251 -12.402 1.00 97.62 175 GLU A N 1
ATOM 1279 C CA . GLU A 1 175 ? -3.916 0.406 -13.546 1.00 97.62 175 GLU A CA 1
ATOM 1280 C C . GLU A 1 175 ? -2.900 0.810 -14.626 1.00 97.62 175 GLU A C 1
ATOM 1282 O O . GLU A 1 175 ? -2.879 1.932 -15.141 1.00 97.62 175 GLU A O 1
ATOM 1287 N N . ALA A 1 176 ? -2.012 -0.123 -14.977 1.00 96.50 176 ALA A N 1
ATOM 1288 C CA . ALA A 1 176 ? -0.894 0.125 -15.884 1.00 96.50 176 ALA A CA 1
ATOM 1289 C C . ALA A 1 176 ? -1.313 0.682 -17.265 1.00 96.50 176 ALA A C 1
ATOM 1291 O O . ALA A 1 176 ? -0.654 1.609 -17.745 1.00 96.50 176 ALA A O 1
ATOM 1292 N N . PRO A 1 177 ? -2.409 0.218 -17.907 1.00 96.62 177 PRO A N 1
ATOM 1293 C CA . PRO A 1 177 ? -2.858 0.799 -19.172 1.00 96.62 177 PRO A CA 1
ATOM 1294 C C . PRO A 1 177 ? -3.290 2.265 -19.041 1.00 96.62 177 PRO A C 1
ATOM 1296 O O . PRO A 1 177 ? -3.035 3.061 -19.944 1.00 96.62 177 PRO A O 1
ATOM 1299 N N . ALA A 1 178 ? -3.934 2.638 -17.931 1.00 96.75 178 ALA A N 1
ATOM 1300 C CA . ALA A 1 178 ? -4.329 4.021 -17.677 1.00 96.75 178 ALA A CA 1
ATOM 1301 C C . ALA A 1 178 ? -3.103 4.901 -17.406 1.00 96.75 178 ALA A C 1
ATOM 1303 O O . ALA A 1 178 ? -2.977 5.973 -17.999 1.00 96.75 178 ALA A O 1
ATOM 1304 N N . ALA A 1 179 ? -2.152 4.401 -16.611 1.00 96.81 179 ALA A N 1
ATOM 1305 C CA . ALA A 1 179 ? -0.871 5.062 -16.380 1.00 96.81 179 ALA A CA 1
ATOM 1306 C C . ALA A 1 179 ? -0.113 5.332 -17.692 1.00 96.81 179 ALA A C 1
ATOM 1308 O O . ALA A 1 179 ? 0.391 6.434 -17.897 1.00 96.81 179 ALA A O 1
ATOM 1309 N N . ALA A 1 180 ? -0.071 4.354 -18.603 1.00 95.94 180 ALA A N 1
ATOM 1310 C CA . ALA A 1 180 ? 0.586 4.491 -19.901 1.00 95.94 180 ALA A CA 1
ATOM 1311 C C . ALA A 1 180 ? -0.079 5.554 -20.789 1.00 95.94 180 ALA A C 1
ATOM 1313 O O . ALA A 1 180 ? 0.618 6.378 -21.378 1.00 95.94 180 ALA A O 1
ATOM 1314 N N . ARG A 1 181 ? -1.421 5.581 -20.853 1.00 94.38 181 ARG A N 1
ATOM 1315 C CA . ARG A 1 181 ? -2.157 6.626 -21.591 1.00 94.38 181 ARG A CA 1
ATOM 1316 C C . ARG A 1 181 ? -1.861 8.015 -21.036 1.00 94.38 181 ARG A C 1
ATOM 1318 O O . ARG A 1 181 ? -1.630 8.945 -21.801 1.00 94.38 181 ARG A O 1
ATOM 1325 N N . LEU A 1 182 ? -1.860 8.140 -19.712 1.00 93.94 182 LEU A N 1
ATOM 1326 C CA . LEU A 1 182 ? -1.657 9.408 -19.026 1.00 93.94 182 LEU A CA 1
ATOM 1327 C C . LEU A 1 182 ? -0.222 9.938 -19.171 1.00 93.94 182 LEU A C 1
ATOM 1329 O O . LEU A 1 182 ? -0.022 11.145 -19.297 1.00 93.94 182 LEU A O 1
ATOM 1333 N N . ALA A 1 183 ? 0.770 9.047 -19.177 1.00 92.81 183 ALA A N 1
ATOM 1334 C CA . ALA A 1 183 ? 2.174 9.400 -19.370 1.00 92.81 183 ALA A CA 1
ATOM 1335 C C . ALA A 1 183 ? 2.467 9.967 -20.776 1.00 92.81 183 ALA A C 1
ATOM 1337 O O . ALA A 1 183 ? 3.426 10.722 -20.950 1.00 92.81 183 ALA A O 1
ATOM 1338 N N . GLY A 1 184 ? 1.626 9.647 -21.765 1.00 90.25 184 GLY A N 1
ATOM 1339 C CA . GLY A 1 184 ? 1.756 10.117 -23.143 1.00 90.25 184 GLY A CA 1
ATOM 1340 C C . GLY A 1 184 ? 2.865 9.413 -23.932 1.00 90.25 184 GLY A C 1
ATOM 1341 O O . GLY A 1 184 ? 3.410 8.393 -23.516 1.00 90.25 184 GLY A O 1
ATOM 1342 N N . GLU A 1 185 ? 3.192 9.951 -25.110 1.00 86.12 185 GLU A N 1
ATOM 1343 C CA . GLU A 1 185 ? 4.102 9.294 -26.067 1.00 86.12 185 GLU A CA 1
ATOM 1344 C C . GLU A 1 185 ? 5.589 9.409 -25.700 1.00 86.12 185 GLU A C 1
ATOM 1346 O O . GLU A 1 185 ? 6.390 8.553 -26.070 1.00 86.12 185 GLU A O 1
ATOM 1351 N N . ALA A 1 186 ? 5.970 10.461 -24.972 1.00 88.31 186 ALA A N 1
ATOM 1352 C CA . ALA A 1 186 ? 7.363 10.765 -24.654 1.00 88.31 186 ALA A CA 1
ATOM 1353 C C . ALA A 1 186 ? 7.573 11.003 -23.146 1.00 88.31 186 ALA A C 1
ATOM 1355 O O . ALA A 1 186 ? 7.978 12.100 -22.755 1.00 88.31 186 ALA A O 1
ATOM 1356 N N . PRO A 1 187 ? 7.310 9.997 -22.287 1.00 91.38 187 PRO A N 1
ATOM 1357 C CA . PRO A 1 187 ? 7.595 10.112 -20.864 1.00 91.38 187 PRO A CA 1
ATOM 1358 C C . PRO A 1 187 ? 9.100 10.249 -20.611 1.00 91.38 187 PRO A C 1
ATOM 1360 O O . PRO A 1 187 ? 9.938 9.778 -21.399 1.00 91.38 187 PRO A O 1
ATOM 1363 N N . ASP A 1 188 ? 9.443 10.854 -19.476 1.00 91.62 188 ASP A N 1
ATOM 1364 C CA . ASP A 1 188 ? 10.813 10.913 -18.978 1.00 91.62 188 ASP A CA 1
ATOM 1365 C C . ASP A 1 188 ? 11.386 9.501 -18.714 1.00 91.62 188 ASP A C 1
ATOM 1367 O O . ASP A 1 188 ? 10.680 8.487 -18.731 1.00 91.62 188 ASP A O 1
ATOM 1371 N N . ALA A 1 189 ? 12.701 9.416 -18.499 1.00 92.50 189 ALA A N 1
ATOM 1372 C CA . ALA A 1 189 ? 13.399 8.138 -18.349 1.00 92.50 189 ALA A CA 1
ATOM 1373 C C . ALA A 1 189 ? 12.930 7.316 -17.131 1.00 92.50 189 ALA A C 1
ATOM 1375 O O . ALA A 1 189 ? 12.873 6.083 -17.207 1.00 92.50 189 ALA A O 1
ATOM 1376 N N . PHE A 1 190 ? 12.573 7.982 -16.029 1.00 93.38 190 PHE A N 1
ATOM 1377 C CA . PHE A 1 190 ? 12.104 7.325 -14.813 1.00 93.38 190 PHE A CA 1
ATOM 1378 C C . PHE A 1 190 ? 10.704 6.748 -15.028 1.00 93.38 190 PHE A C 1
ATOM 1380 O O . PHE A 1 190 ? 10.499 5.546 -14.840 1.00 93.38 190 PHE A O 1
ATOM 1387 N N . THR A 1 191 ? 9.775 7.554 -15.549 1.00 93.81 191 THR A N 1
ATOM 1388 C CA . THR A 1 191 ? 8.419 7.099 -15.888 1.00 93.81 191 THR A CA 1
ATOM 1389 C C . THR A 1 191 ? 8.442 5.964 -16.915 1.00 93.81 191 THR A C 1
ATOM 1391 O O . THR A 1 191 ? 7.756 4.957 -16.743 1.00 93.81 191 THR A O 1
ATOM 1394 N N . ARG A 1 192 ? 9.290 6.046 -17.949 1.00 94.19 192 ARG A N 1
ATOM 1395 C CA . ARG A 1 192 ? 9.450 4.971 -18.947 1.00 94.19 192 ARG A CA 1
ATOM 1396 C C . ARG A 1 192 ? 9.923 3.655 -18.328 1.00 94.19 192 ARG A C 1
ATOM 1398 O O . ARG A 1 192 ? 9.437 2.586 -18.699 1.00 94.19 192 ARG A O 1
ATOM 1405 N N . THR A 1 193 ? 10.843 3.728 -17.367 1.00 95.75 193 THR A N 1
ATOM 1406 C CA . THR A 1 193 ? 11.321 2.556 -16.621 1.00 95.75 193 THR A CA 1
ATOM 1407 C C . THR A 1 193 ? 10.187 1.916 -15.820 1.00 95.75 193 THR A C 1
ATOM 1409 O O . THR A 1 193 ? 9.986 0.707 -15.912 1.00 95.75 193 THR A O 1
ATOM 1412 N N . LEU A 1 194 ? 9.397 2.715 -15.098 1.00 95.81 194 LEU A N 1
ATOM 1413 C CA . LEU A 1 194 ? 8.248 2.227 -14.331 1.00 95.81 194 LEU A CA 1
ATOM 1414 C C . LEU A 1 194 ? 7.170 1.582 -15.213 1.00 95.81 194 LEU A C 1
ATOM 1416 O O . LEU A 1 194 ? 6.676 0.503 -14.886 1.00 95.81 194 LEU A O 1
ATOM 1420 N N . LEU A 1 195 ? 6.846 2.202 -16.352 1.00 96.06 195 LEU A N 1
ATOM 1421 C CA . LEU A 1 195 ? 5.925 1.627 -17.334 1.00 96.06 195 LEU A CA 1
ATOM 1422 C C . LEU A 1 195 ? 6.435 0.267 -17.827 1.00 96.06 195 LEU A C 1
ATOM 1424 O O . LEU A 1 195 ? 5.672 -0.697 -17.839 1.00 96.06 195 LEU A O 1
ATOM 1428 N N . THR A 1 196 ? 7.733 0.147 -18.122 1.00 96.19 196 THR A N 1
ATOM 1429 C CA . THR A 1 196 ? 8.337 -1.122 -18.570 1.00 96.19 196 THR A CA 1
ATOM 1430 C C . THR A 1 196 ? 8.215 -2.220 -17.509 1.00 96.19 196 THR A C 1
ATOM 1432 O O . THR A 1 196 ? 7.873 -3.362 -17.827 1.00 96.19 196 THR A O 1
ATOM 1435 N N . LEU A 1 197 ? 8.432 -1.890 -16.228 1.00 96.81 197 LEU A N 1
ATOM 1436 C CA . LEU A 1 197 ? 8.219 -2.828 -15.114 1.00 96.81 197 LEU A CA 1
ATOM 1437 C C . LEU A 1 197 ? 6.761 -3.312 -15.057 1.00 96.81 197 LEU A C 1
ATOM 1439 O O . LEU A 1 197 ? 6.507 -4.501 -14.842 1.00 96.81 197 LEU A O 1
ATOM 1443 N N . ALA A 1 198 ? 5.814 -2.418 -15.348 1.00 96.19 198 ALA A N 1
ATOM 1444 C CA . ALA A 1 198 ? 4.387 -2.711 -15.463 1.00 96.19 198 ALA A CA 1
ATOM 1445 C C . ALA A 1 198 ? 3.983 -3.401 -16.783 1.00 96.19 198 ALA A C 1
ATOM 1447 O O . ALA A 1 198 ? 2.792 -3.538 -17.065 1.00 96.19 198 ALA A O 1
ATOM 1448 N N . ALA A 1 199 ? 4.958 -3.846 -17.585 1.00 94.94 199 ALA A N 1
ATOM 1449 C CA . ALA A 1 199 ? 4.755 -4.425 -18.913 1.00 94.94 199 ALA A CA 1
ATOM 1450 C C . ALA A 1 199 ? 4.032 -3.480 -19.895 1.00 94.94 199 ALA A C 1
ATOM 1452 O O . ALA A 1 199 ? 3.271 -3.925 -20.751 1.00 94.94 199 ALA A O 1
ATOM 1453 N N . GLN A 1 200 ? 4.273 -2.175 -19.763 1.00 93.38 200 GLN A N 1
ATOM 1454 C CA . GLN A 1 200 ? 3.779 -1.117 -20.642 1.00 93.38 200 GLN A CA 1
ATOM 1455 C C . GLN A 1 200 ? 4.943 -0.356 -21.290 1.00 93.38 200 GLN A C 1
ATOM 1457 O O . GLN A 1 200 ? 6.037 -0.276 -20.739 1.00 93.38 200 GLN A O 1
ATOM 1462 N N . GLY A 1 201 ? 4.688 0.279 -22.433 1.00 78.12 201 GLY A N 1
ATOM 1463 C CA . GLY A 1 201 ? 5.665 1.156 -23.086 1.00 78.12 201 GLY A CA 1
ATOM 1464 C C . GLY A 1 201 ? 6.718 0.427 -23.932 1.00 78.12 201 GLY A C 1
ATOM 1465 O O . GLY A 1 201 ? 6.467 -0.657 -24.454 1.00 78.12 201 GLY A O 1
ATOM 1466 N N . GLY A 1 202 ? 7.864 1.090 -24.126 1.00 75.62 202 GLY A N 1
ATOM 1467 C CA . GLY A 1 202 ? 8.964 0.664 -25.004 1.00 75.62 202 GLY A CA 1
ATOM 1468 C C . GLY A 1 202 ? 10.297 0.500 -24.266 1.00 75.62 202 GLY A C 1
ATOM 1469 O O . GLY A 1 202 ? 10.314 0.151 -23.091 1.00 75.62 202 GLY A O 1
ATOM 1470 N N . ASP A 1 203 ? 11.415 0.761 -24.949 1.00 86.94 203 ASP A N 1
ATOM 1471 C CA . ASP A 1 203 ? 12.758 0.517 -24.406 1.00 86.94 203 ASP A CA 1
ATOM 1472 C C . ASP A 1 203 ? 13.028 1.311 -23.109 1.00 86.94 203 ASP A C 1
ATOM 1474 O O . ASP A 1 203 ? 12.972 2.550 -23.114 1.00 86.94 203 ASP A O 1
ATOM 1478 N N . PRO A 1 204 ? 13.344 0.635 -21.987 1.00 89.50 204 PRO A N 1
ATOM 1479 C CA . PRO A 1 204 ? 13.620 1.306 -20.726 1.00 89.50 204 PRO A CA 1
ATOM 1480 C C . PRO A 1 204 ? 14.958 2.053 -20.780 1.00 89.50 204 PRO A C 1
ATOM 1482 O O . PRO A 1 204 ? 15.888 1.663 -21.485 1.00 89.50 204 PRO A O 1
ATOM 1485 N N . ALA A 1 205 ? 15.086 3.102 -19.967 1.00 89.19 205 ALA A N 1
ATOM 1486 C CA . ALA A 1 205 ? 16.324 3.866 -19.809 1.00 89.19 205 ALA A CA 1
ATOM 1487 C C . ALA A 1 205 ? 16.699 3.962 -18.318 1.00 89.19 205 ALA A C 1
ATOM 1489 O O . ALA A 1 205 ? 16.594 5.040 -17.731 1.00 89.19 205 ALA A O 1
ATOM 1490 N N . PRO A 1 206 ? 17.083 2.840 -17.680 1.00 92.81 206 PRO A N 1
ATOM 1491 C CA . PRO A 1 206 ? 17.318 2.815 -16.244 1.00 92.81 206 PRO A CA 1
ATOM 1492 C C . PRO A 1 206 ? 18.569 3.621 -15.873 1.00 92.81 206 PRO A C 1
ATOM 1494 O O . PRO A 1 206 ? 19.659 3.383 -16.398 1.00 92.81 206 PRO A O 1
ATOM 1497 N N . ALA A 1 207 ? 18.419 4.551 -14.934 1.00 92.88 207 ALA A N 1
ATOM 1498 C CA . ALA A 1 207 ? 19.490 5.437 -14.483 1.00 92.88 207 ALA A CA 1
ATOM 1499 C C . ALA A 1 207 ? 20.291 4.850 -13.307 1.00 92.88 207 ALA A C 1
ATOM 1501 O O . ALA A 1 207 ? 21.494 5.087 -13.195 1.00 92.88 207 ALA A O 1
ATOM 1502 N N . THR A 1 208 ? 19.650 4.052 -12.447 1.00 94.75 208 THR A N 1
ATOM 1503 C CA . THR A 1 208 ? 20.251 3.516 -11.213 1.00 94.75 208 THR A CA 1
ATOM 1504 C C . THR A 1 208 ? 20.527 2.015 -11.303 1.00 94.75 208 THR A C 1
ATOM 1506 O O . THR A 1 208 ? 19.970 1.301 -12.144 1.00 94.75 208 THR A O 1
ATOM 1509 N N . ASP A 1 209 ? 21.401 1.517 -10.423 1.00 95.50 209 ASP A N 1
ATOM 1510 C CA . ASP A 1 209 ? 21.657 0.078 -10.281 1.00 95.50 209 ASP A CA 1
ATOM 1511 C C . ASP A 1 209 ? 20.384 -0.666 -9.857 1.00 95.50 209 ASP A C 1
ATOM 1513 O O . ASP A 1 209 ? 20.117 -1.760 -10.353 1.00 95.50 209 ASP A O 1
ATOM 1517 N N . LEU A 1 210 ? 19.564 -0.043 -9.003 1.00 95.19 210 LEU A N 1
ATOM 1518 C CA . LEU A 1 210 ? 18.291 -0.592 -8.543 1.00 95.19 210 LEU A CA 1
ATOM 1519 C C . LEU A 1 210 ? 17.290 -0.750 -9.692 1.00 95.19 210 LEU A C 1
ATOM 1521 O O . LEU A 1 210 ? 16.692 -1.812 -9.840 1.00 95.19 210 LEU A O 1
ATOM 1525 N N . GLN A 1 211 ? 17.154 0.267 -10.548 1.00 96.38 211 GLN A N 1
ATOM 1526 C CA . GLN A 1 211 ? 16.304 0.203 -11.742 1.00 96.38 211 GLN A CA 1
ATOM 1527 C C . GLN A 1 211 ? 16.772 -0.880 -12.718 1.00 96.38 211 GLN A C 1
ATOM 1529 O O . GLN A 1 211 ? 15.952 -1.633 -13.248 1.00 96.38 211 GLN A O 1
ATOM 1534 N N . ARG A 1 212 ? 18.091 -1.000 -12.932 1.00 96.94 212 ARG A N 1
ATOM 1535 C CA . ARG A 1 212 ? 18.667 -2.066 -13.766 1.00 96.94 212 ARG A CA 1
ATOM 1536 C C . ARG A 1 212 ? 18.369 -3.449 -13.193 1.00 96.94 212 ARG A C 1
ATOM 1538 O O . ARG A 1 212 ? 17.903 -4.306 -13.939 1.00 96.94 212 ARG A O 1
ATOM 1545 N N . ALA A 1 213 ? 18.556 -3.639 -11.889 1.00 96.75 213 ALA A N 1
ATOM 1546 C CA . ALA A 1 213 ? 18.249 -4.891 -11.204 1.00 96.75 213 ALA A CA 1
ATOM 1547 C C . ALA A 1 213 ? 16.754 -5.247 -11.244 1.00 96.75 213 ALA A C 1
ATOM 1549 O O . ALA A 1 213 ? 16.406 -6.409 -11.451 1.00 96.75 213 ALA A O 1
ATOM 1550 N N . ALA A 1 214 ? 15.869 -4.258 -11.087 1.00 96.94 214 ALA A N 1
ATOM 1551 C CA . ALA A 1 214 ? 14.425 -4.450 -11.177 1.00 96.94 214 ALA A CA 1
ATOM 1552 C C . ALA A 1 214 ? 14.012 -4.967 -12.564 1.00 96.94 214 ALA A C 1
ATOM 1554 O O . ALA A 1 214 ? 13.304 -5.968 -12.678 1.00 96.94 214 ALA A O 1
ATOM 1555 N N . LEU A 1 215 ? 14.501 -4.319 -13.627 1.00 96.75 215 LEU A N 1
ATOM 1556 C CA . LEU A 1 215 ? 14.223 -4.716 -15.007 1.00 96.75 215 LEU A CA 1
ATOM 1557 C C . LEU A 1 215 ? 14.812 -6.090 -15.329 1.00 96.75 215 LEU A C 1
ATOM 1559 O O . LEU A 1 215 ? 14.095 -6.957 -15.829 1.00 96.75 215 LEU A O 1
ATOM 1563 N N . SER A 1 216 ? 16.101 -6.306 -15.039 1.00 96.19 216 SER A N 1
ATOM 1564 C CA . SER A 1 216 ? 16.765 -7.561 -15.396 1.00 96.19 216 SER A CA 1
ATOM 1565 C C . SER A 1 216 ? 16.214 -8.741 -14.594 1.00 96.19 216 SER A C 1
ATOM 1567 O O . SER A 1 216 ? 16.011 -9.806 -15.171 1.00 96.19 216 SER A O 1
ATOM 1569 N N . GLY A 1 217 ? 15.849 -8.547 -13.322 1.00 95.88 217 GLY A N 1
ATOM 1570 C CA . GLY A 1 217 ? 15.262 -9.596 -12.479 1.00 95.88 217 GLY A CA 1
ATOM 1571 C C . GLY A 1 217 ? 13.893 -10.062 -12.978 1.00 95.88 217 GLY A C 1
ATOM 1572 O O . GLY A 1 217 ? 13.560 -11.244 -12.890 1.00 95.88 217 GLY A O 1
ATOM 1573 N N . LEU A 1 218 ? 13.117 -9.160 -13.591 1.00 96.50 218 LEU A N 1
ATOM 1574 C CA . LEU A 1 218 ? 11.826 -9.494 -14.196 1.00 96.50 218 LEU A CA 1
ATOM 1575 C C . LEU A 1 218 ? 11.928 -10.227 -15.536 1.00 96.50 218 LEU A C 1
ATOM 1577 O O . LEU A 1 218 ? 10.918 -10.751 -15.995 1.00 96.50 218 LEU A O 1
ATOM 1581 N N . VAL A 1 219 ? 13.101 -10.293 -16.168 1.00 94.50 219 VAL A N 1
ATOM 1582 C CA . VAL A 1 219 ? 13.289 -10.995 -17.453 1.00 94.50 219 VAL A CA 1
ATOM 1583 C C . VAL A 1 219 ? 14.333 -12.108 -17.389 1.00 94.50 219 VAL A C 1
ATOM 1585 O O . VAL A 1 219 ? 14.423 -12.910 -18.318 1.00 94.50 219 VAL A O 1
ATOM 1588 N N . ALA A 1 220 ? 15.087 -12.203 -16.292 1.00 94.19 220 ALA A N 1
ATOM 1589 C CA . ALA A 1 220 ? 16.130 -13.196 -16.099 1.00 94.19 220 ALA A CA 1
ATOM 1590 C C . ALA A 1 220 ? 15.593 -14.626 -16.257 1.00 94.19 220 ALA A C 1
ATOM 1592 O O . ALA A 1 220 ? 14.551 -15.006 -15.713 1.00 94.19 220 ALA A O 1
ATOM 1593 N N . ILE A 1 221 ? 16.336 -15.430 -17.021 1.00 91.31 221 ILE A N 1
ATOM 1594 C CA . ILE A 1 221 ? 16.027 -16.842 -17.262 1.00 91.31 221 ILE A CA 1
ATOM 1595 C C . ILE A 1 221 ? 16.942 -17.729 -16.415 1.00 91.31 221 ILE A C 1
ATOM 1597 O O . ILE A 1 221 ? 16.481 -18.718 -15.857 1.00 91.31 221 ILE A O 1
ATOM 1601 N N . LEU A 1 222 ? 18.221 -17.398 -16.279 1.00 91.62 222 LEU A N 1
ATOM 1602 C CA . LEU A 1 222 ? 19.170 -18.209 -15.519 1.00 91.62 222 LEU A CA 1
ATOM 1603 C C . LEU A 1 222 ? 19.625 -17.455 -14.267 1.00 91.62 222 LEU A C 1
ATOM 1605 O O . LEU A 1 222 ? 19.730 -16.230 -14.332 1.00 91.62 222 LEU A O 1
ATOM 1609 N N . PRO A 1 223 ? 19.887 -18.166 -13.155 1.00 93.81 223 PRO A N 1
ATOM 1610 C CA . PRO A 1 223 ? 20.486 -17.552 -11.979 1.00 93.81 223 PRO A CA 1
ATOM 1611 C C . PRO A 1 223 ? 21.895 -17.047 -12.311 1.00 93.81 223 PRO A C 1
ATOM 1613 O O . PRO A 1 223 ? 22.667 -17.747 -12.972 1.00 93.81 223 PRO A O 1
ATOM 1616 N N . ALA A 1 224 ? 22.220 -15.843 -11.852 1.00 91.06 224 ALA A N 1
ATOM 1617 C CA . ALA A 1 224 ? 23.523 -15.215 -12.054 1.00 91.06 224 ALA A CA 1
ATOM 1618 C C . ALA A 1 224 ? 24.554 -15.610 -10.981 1.00 91.06 224 ALA A C 1
ATOM 1620 O O . ALA A 1 224 ? 25.757 -15.567 -11.240 1.00 91.06 224 ALA A O 1
ATOM 1621 N N . ASP A 1 225 ? 24.096 -16.006 -9.789 1.00 93.50 225 ASP A N 1
ATOM 1622 C CA . ASP A 1 225 ? 24.942 -16.386 -8.657 1.00 93.50 225 ASP A CA 1
ATOM 1623 C C . ASP A 1 225 ? 24.365 -17.565 -7.843 1.00 93.50 225 ASP A C 1
ATOM 1625 O O . ASP A 1 225 ? 23.286 -18.094 -8.128 1.00 93.50 225 ASP A O 1
ATOM 1629 N N . GLU A 1 226 ? 25.102 -18.005 -6.817 1.00 94.94 226 GLU A N 1
ATOM 1630 C CA . GLU A 1 226 ? 24.704 -19.142 -5.975 1.00 94.94 226 GLU A CA 1
ATOM 1631 C C . GLU A 1 226 ? 23.467 -18.846 -5.109 1.00 94.94 226 GLU A C 1
ATOM 1633 O O . GLU A 1 226 ? 22.691 -19.757 -4.815 1.00 94.94 226 GLU A O 1
ATOM 1638 N N . ARG A 1 227 ? 23.243 -17.584 -4.718 1.00 93.81 227 ARG A N 1
ATOM 1639 C CA . ARG A 1 227 ? 22.066 -17.185 -3.932 1.00 93.81 227 ARG A CA 1
ATOM 1640 C C . ARG A 1 227 ? 20.807 -17.352 -4.775 1.00 93.81 227 ARG A C 1
ATOM 1642 O O . ARG A 1 227 ? 19.833 -17.955 -4.324 1.00 93.81 227 ARG A O 1
ATOM 1649 N N . GLU A 1 228 ? 20.838 -16.858 -6.007 1.00 96.62 228 GLU A N 1
ATOM 1650 C CA . GLU A 1 228 ? 19.763 -17.040 -6.977 1.00 96.62 228 GLU A CA 1
ATOM 1651 C C . GLU A 1 228 ? 19.555 -18.513 -7.303 1.00 96.62 228 GLU A C 1
ATOM 1653 O O . GLU A 1 228 ? 18.421 -18.994 -7.286 1.00 96.62 228 GLU A O 1
ATOM 1658 N N . ALA A 1 229 ? 20.641 -19.257 -7.536 1.00 96.94 229 ALA A N 1
ATOM 1659 C CA . ALA A 1 229 ? 20.565 -20.687 -7.799 1.00 96.94 229 ALA A CA 1
ATOM 1660 C C . ALA A 1 229 ? 19.895 -21.436 -6.639 1.00 96.94 229 ALA A C 1
ATOM 1662 O O . ALA A 1 229 ? 19.062 -22.309 -6.876 1.00 96.94 229 ALA A O 1
ATOM 1663 N N . GLN A 1 230 ? 20.189 -21.074 -5.387 1.00 96.75 230 GLN A N 1
ATOM 1664 C CA . GLN A 1 230 ? 19.541 -21.656 -4.214 1.00 96.75 230 GLN A CA 1
ATOM 1665 C C . GLN A 1 230 ? 18.035 -21.373 -4.179 1.00 96.75 230 GLN A C 1
ATOM 1667 O O . GLN A 1 230 ? 17.260 -22.307 -3.972 1.00 96.75 230 GLN A O 1
ATOM 1672 N N . LEU A 1 231 ? 17.611 -20.127 -4.413 1.00 96.62 231 LEU A N 1
ATOM 1673 C CA . LEU A 1 231 ? 16.188 -19.774 -4.454 1.00 96.62 231 LEU A CA 1
ATOM 1674 C C . LEU A 1 231 ? 15.454 -20.506 -5.585 1.00 96.62 231 LEU A C 1
ATOM 1676 O O . LEU A 1 231 ? 14.373 -21.051 -5.371 1.00 96.62 231 LEU A O 1
ATOM 1680 N N . VAL A 1 232 ? 16.057 -20.577 -6.774 1.00 96.00 232 VAL A N 1
ATOM 1681 C CA . VAL A 1 232 ? 15.486 -21.291 -7.925 1.00 96.00 232 VAL A CA 1
ATOM 1682 C C . VAL A 1 232 ? 15.405 -22.798 -7.664 1.00 96.00 232 VAL A C 1
ATOM 1684 O O . VAL A 1 232 ? 14.399 -23.416 -8.011 1.00 96.00 232 VAL A O 1
ATOM 1687 N N . ARG A 1 233 ? 16.413 -23.399 -7.012 1.00 97.06 233 ARG A N 1
ATOM 1688 C CA . ARG A 1 233 ? 16.366 -24.810 -6.589 1.00 97.06 233 ARG A CA 1
ATOM 1689 C C . ARG A 1 233 ? 15.200 -25.071 -5.638 1.00 97.06 233 ARG A C 1
ATOM 1691 O O . ARG A 1 233 ? 14.455 -26.009 -5.879 1.00 97.06 233 ARG A O 1
ATOM 1698 N N . LEU A 1 234 ? 14.972 -24.209 -4.640 1.00 97.38 234 LEU A N 1
ATOM 1699 C CA . LEU A 1 234 ? 13.822 -24.351 -3.735 1.00 97.38 234 LEU A CA 1
ATOM 1700 C C . LEU A 1 234 ? 12.491 -24.400 -4.497 1.00 97.38 234 LEU A C 1
ATOM 1702 O O . LEU A 1 234 ? 11.644 -25.235 -4.191 1.00 97.38 234 LEU A O 1
ATOM 1706 N N . VAL A 1 235 ? 12.311 -23.547 -5.510 1.00 96.00 235 VAL A N 1
ATOM 1707 C CA . VAL A 1 235 ? 11.107 -23.578 -6.354 1.00 96.00 235 VAL A CA 1
ATOM 1708 C C . VAL A 1 235 ? 11.009 -24.890 -7.137 1.00 96.00 235 VAL A C 1
ATOM 1710 O O . VAL A 1 235 ? 9.965 -25.540 -7.114 1.00 96.00 235 VAL A O 1
ATOM 1713 N N . ASN A 1 236 ? 12.091 -25.300 -7.804 1.00 95.06 236 ASN A N 1
ATOM 1714 C CA . ASN A 1 236 ? 12.116 -26.519 -8.620 1.00 95.06 236 ASN A CA 1
ATOM 1715 C C . ASN A 1 236 ? 11.893 -27.796 -7.791 1.00 95.06 236 ASN A C 1
ATOM 1717 O O . ASN A 1 236 ? 11.301 -28.750 -8.288 1.00 95.06 236 ASN A O 1
ATOM 1721 N N . ASP A 1 237 ? 12.309 -27.788 -6.525 1.00 96.94 237 ASP A N 1
ATOM 1722 C CA . ASP A 1 237 ? 12.127 -28.886 -5.571 1.00 96.94 237 ASP A CA 1
ATOM 1723 C C . ASP A 1 237 ? 10.709 -28.917 -4.953 1.00 96.94 237 ASP A C 1
ATOM 1725 O O . ASP A 1 237 ? 10.438 -29.706 -4.047 1.00 96.94 237 ASP A O 1
ATOM 1729 N N . GLY A 1 238 ? 9.792 -28.044 -5.391 1.00 95.12 238 GLY A N 1
ATOM 1730 C CA . GLY A 1 238 ? 8.426 -27.949 -4.861 1.00 95.12 238 GLY A CA 1
ATOM 1731 C C . GLY A 1 238 ? 8.313 -27.213 -3.519 1.00 95.12 238 GLY A C 1
ATOM 1732 O O . GLY A 1 238 ? 7.244 -27.198 -2.909 1.00 95.12 238 GLY A O 1
ATOM 1733 N N . ARG A 1 239 ? 9.385 -26.559 -3.055 1.00 97.38 239 ARG A N 1
ATOM 1734 C CA . ARG A 1 239 ? 9.436 -25.759 -1.815 1.00 97.38 239 ARG A CA 1
ATOM 1735 C C . ARG A 1 239 ? 9.166 -24.277 -2.093 1.00 97.38 239 ARG A C 1
ATOM 1737 O O . ARG A 1 239 ? 9.808 -23.396 -1.522 1.00 97.38 239 ARG A O 1
ATOM 1744 N N . SER A 1 240 ? 8.191 -23.981 -2.955 1.00 94.69 240 SER A N 1
ATOM 1745 C CA . SER A 1 240 ? 7.902 -22.614 -3.413 1.00 94.69 240 SER A CA 1
ATOM 1746 C C . SER A 1 240 ? 7.572 -21.651 -2.271 1.00 94.69 240 SER A C 1
ATOM 1748 O O . SER A 1 240 ? 8.017 -20.511 -2.301 1.00 94.69 240 SER A O 1
ATOM 1750 N N . GLY A 1 241 ? 6.863 -22.099 -1.229 1.00 95.25 241 GLY A N 1
ATOM 1751 C CA . GLY A 1 241 ? 6.568 -21.251 -0.066 1.00 95.25 241 GLY A CA 1
ATOM 1752 C C . GLY A 1 241 ? 7.829 -20.778 0.665 1.00 95.25 241 GLY A C 1
ATOM 1753 O O . GLY A 1 241 ? 7.935 -19.613 1.038 1.00 95.25 241 GLY A O 1
ATOM 1754 N N . GLU A 1 242 ? 8.824 -21.654 0.809 1.00 96.88 242 GLU A N 1
ATOM 1755 C CA . GLU A 1 242 ? 10.111 -21.301 1.410 1.00 96.88 242 GLU A CA 1
ATOM 1756 C C . GLU A 1 242 ? 10.927 -20.384 0.500 1.00 96.88 242 GLU A C 1
ATOM 1758 O O . GLU A 1 242 ? 11.499 -19.408 0.979 1.00 96.88 242 GLU A O 1
ATOM 1763 N N . ALA A 1 243 ? 10.930 -20.647 -0.811 1.00 96.88 243 ALA A N 1
ATOM 1764 C CA . ALA A 1 243 ? 11.575 -19.772 -1.786 1.00 96.88 243 ALA A CA 1
ATOM 1765 C C . ALA A 1 243 ? 11.005 -18.347 -1.729 1.00 96.88 243 ALA A C 1
ATOM 1767 O O . ALA A 1 243 ? 11.763 -17.379 -1.718 1.00 96.88 243 ALA A O 1
ATOM 1768 N N . VAL A 1 244 ? 9.677 -18.220 -1.633 1.00 96.31 244 VAL A N 1
ATOM 1769 C CA . VAL A 1 244 ? 8.982 -16.932 -1.510 1.00 96.31 244 VAL A CA 1
ATOM 1770 C C . VAL A 1 244 ? 9.350 -16.240 -0.198 1.00 96.31 244 VAL A C 1
ATOM 1772 O O . VAL A 1 244 ? 9.743 -15.078 -0.223 1.00 96.31 244 VAL A O 1
ATOM 1775 N N . LEU A 1 245 ? 9.297 -16.930 0.945 1.00 95.38 245 LEU A N 1
ATOM 1776 C CA . LEU A 1 245 ? 9.667 -16.334 2.236 1.00 95.38 245 LEU A CA 1
ATOM 1777 C C . LEU A 1 245 ? 11.138 -15.902 2.281 1.00 95.38 245 LEU A C 1
ATOM 1779 O O . LEU A 1 245 ? 11.449 -14.831 2.804 1.00 95.38 245 LEU A O 1
ATOM 1783 N N . ALA A 1 246 ? 12.040 -16.698 1.708 1.00 95.38 246 ALA A N 1
ATOM 1784 C CA . ALA A 1 246 ? 13.452 -16.356 1.599 1.00 95.38 246 ALA A CA 1
ATOM 1785 C C . ALA A 1 246 ? 13.661 -15.134 0.690 1.00 95.38 246 ALA A C 1
ATOM 1787 O O . ALA A 1 246 ? 14.372 -14.208 1.075 1.00 95.38 246 ALA A O 1
ATOM 1788 N N . ALA A 1 247 ? 12.988 -15.082 -0.464 1.00 95.44 247 ALA A N 1
ATOM 1789 C CA . ALA A 1 247 ? 13.013 -13.936 -1.370 1.00 95.44 247 ALA A CA 1
ATOM 1790 C C . ALA A 1 247 ? 12.484 -12.655 -0.706 1.00 95.44 247 ALA A C 1
ATOM 1792 O O . ALA A 1 247 ? 13.131 -11.616 -0.774 1.00 95.44 247 ALA A O 1
ATOM 1793 N N . LEU A 1 248 ? 11.351 -12.721 -0.002 1.00 93.62 248 LEU A N 1
ATOM 1794 C CA . LEU A 1 248 ? 10.794 -11.572 0.722 1.00 93.62 248 LEU A CA 1
ATOM 1795 C C . LEU A 1 248 ? 11.707 -11.115 1.866 1.00 93.62 248 LEU A C 1
ATOM 1797 O O . LEU A 1 248 ? 11.834 -9.919 2.120 1.00 93.62 248 LEU A O 1
ATOM 1801 N N . SER A 1 249 ? 12.401 -12.051 2.517 1.00 92.81 249 SER A N 1
ATOM 1802 C CA . SER A 1 249 ? 13.372 -11.736 3.571 1.00 92.81 249 SER A CA 1
ATOM 1803 C C . SER A 1 249 ? 14.582 -10.954 3.041 1.00 92.81 249 SER A C 1
ATOM 1805 O O . SER A 1 249 ? 15.139 -10.142 3.775 1.00 92.81 249 SER A O 1
ATOM 1807 N N . LEU A 1 250 ? 14.953 -11.127 1.763 1.00 91.94 250 LEU A N 1
ATOM 1808 C CA . LEU A 1 250 ? 15.981 -10.306 1.103 1.00 91.94 250 LEU A CA 1
ATOM 1809 C C . LEU A 1 250 ? 15.551 -8.839 0.943 1.00 91.94 250 LEU A C 1
ATOM 1811 O O . LEU A 1 250 ? 16.398 -7.949 0.923 1.00 91.94 250 LEU A O 1
ATOM 1815 N N . LEU A 1 251 ? 14.244 -8.584 0.848 1.00 90.38 251 LEU A N 1
ATOM 1816 C CA . LEU A 1 251 ? 13.679 -7.247 0.645 1.00 90.38 251 LEU A CA 1
ATOM 1817 C C . LEU A 1 251 ? 13.427 -6.496 1.963 1.00 90.38 251 LEU A C 1
ATOM 1819 O O . LEU A 1 251 ? 13.310 -5.273 1.957 1.00 90.38 251 LEU A O 1
ATOM 1823 N N . GLY A 1 252 ? 13.341 -7.207 3.093 1.00 77.12 252 GLY A N 1
ATOM 1824 C CA . GLY A 1 252 ? 12.960 -6.648 4.399 1.00 77.12 252 GLY A CA 1
ATOM 1825 C C . GLY A 1 252 ? 14.108 -6.133 5.280 1.00 77.12 252 GLY A C 1
ATOM 1826 O O . GLY A 1 252 ? 13.859 -5.743 6.418 1.00 77.12 252 GLY A O 1
ATOM 1827 N N . GLY A 1 253 ? 15.358 -6.165 4.806 1.00 60.50 253 GLY A N 1
ATOM 1828 C CA . GLY A 1 253 ? 16.550 -6.031 5.658 1.00 60.50 253 GLY A CA 1
ATOM 1829 C C . GLY A 1 253 ? 17.065 -4.616 5.967 1.00 60.50 253 GLY A C 1
ATOM 1830 O O . GLY A 1 253 ? 17.946 -4.489 6.816 1.00 60.50 253 GLY A O 1
ATOM 1831 N N . GLY A 1 254 ? 16.580 -3.549 5.318 1.00 58.56 254 GLY A N 1
ATOM 1832 C CA . GLY A 1 254 ? 17.204 -2.222 5.448 1.00 58.56 254 GLY A CA 1
ATOM 1833 C C . GLY A 1 254 ? 16.364 -1.030 4.982 1.00 58.56 254 GLY A C 1
ATOM 1834 O O . GLY A 1 254 ? 15.251 -1.186 4.491 1.00 58.56 254 GLY A O 1
ATOM 1835 N N . ALA A 1 255 ? 16.919 0.180 5.144 1.00 63.41 255 ALA A N 1
ATOM 1836 C CA . ALA A 1 255 ? 16.287 1.447 4.740 1.00 63.41 255 ALA A CA 1
ATOM 1837 C C . ALA A 1 255 ? 16.093 1.574 3.215 1.00 63.41 255 ALA A C 1
ATOM 1839 O O . ALA A 1 255 ? 15.227 2.316 2.759 1.00 63.41 255 ALA A O 1
ATOM 1840 N N . SER A 1 256 ? 16.888 0.837 2.440 1.00 78.94 256 SER A N 1
ATOM 1841 C CA . SER A 1 256 ? 16.766 0.6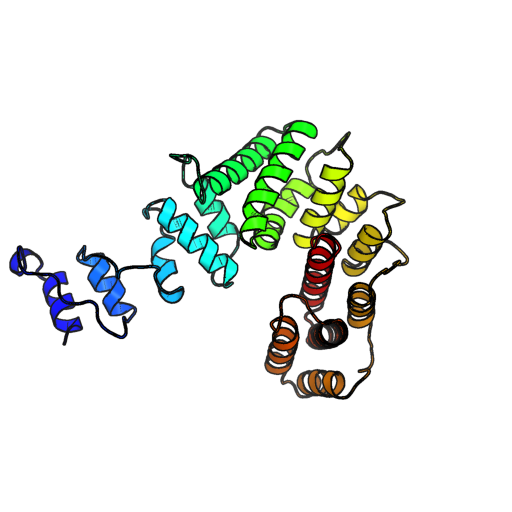73 0.995 1.00 78.94 256 SER A CA 1
ATOM 1842 C C . SER A 1 256 ? 17.030 -0.785 0.630 1.00 78.94 256 SER A C 1
ATOM 1844 O O . SER A 1 256 ? 17.778 -1.479 1.323 1.00 78.94 256 SER A O 1
ATOM 1846 N N . VAL A 1 257 ? 16.435 -1.242 -0.468 1.00 89.12 257 VAL A N 1
ATOM 1847 C CA . VAL A 1 257 ? 16.679 -2.586 -1.001 1.00 89.12 257 VAL A CA 1
ATOM 1848 C C . VAL A 1 257 ? 17.988 -2.576 -1.793 1.00 89.12 257 VAL A C 1
ATOM 1850 O O . VAL A 1 257 ? 18.201 -1.694 -2.620 1.00 89.12 257 VAL A O 1
ATOM 1853 N N . ASP A 1 258 ? 18.865 -3.545 -1.538 1.00 92.00 258 ASP A N 1
ATOM 1854 C CA . ASP A 1 258 ? 20.106 -3.737 -2.298 1.00 92.00 258 ASP A CA 1
ATOM 1855 C C . ASP A 1 258 ? 19.796 -4.268 -3.718 1.00 92.00 258 ASP A C 1
ATOM 1857 O O . ASP A 1 258 ? 19.005 -5.211 -3.835 1.00 92.00 258 ASP A O 1
ATOM 1861 N N . PRO A 1 259 ? 20.375 -3.721 -4.809 1.00 94.81 259 PRO A N 1
ATOM 1862 C CA . PRO A 1 259 ? 20.017 -4.139 -6.166 1.00 94.81 259 PRO A CA 1
ATOM 1863 C C . PRO A 1 259 ? 20.178 -5.649 -6.446 1.00 94.81 259 PRO A C 1
ATOM 1865 O O . PRO A 1 259 ? 19.225 -6.246 -6.950 1.00 94.81 259 PRO A O 1
ATOM 1868 N N . PRO A 1 260 ? 21.283 -6.330 -6.076 1.00 95.00 260 PRO A N 1
ATOM 1869 C CA . PRO A 1 260 ? 21.376 -7.791 -6.184 1.00 95.00 260 PRO A CA 1
ATOM 1870 C C . PRO A 1 260 ? 20.298 -8.551 -5.397 1.00 95.00 260 PRO A C 1
ATOM 1872 O O . PRO A 1 260 ? 19.802 -9.579 -5.855 1.00 95.00 260 PRO A O 1
ATOM 1875 N N . ALA A 1 261 ? 19.910 -8.056 -4.217 1.00 94.88 261 ALA A N 1
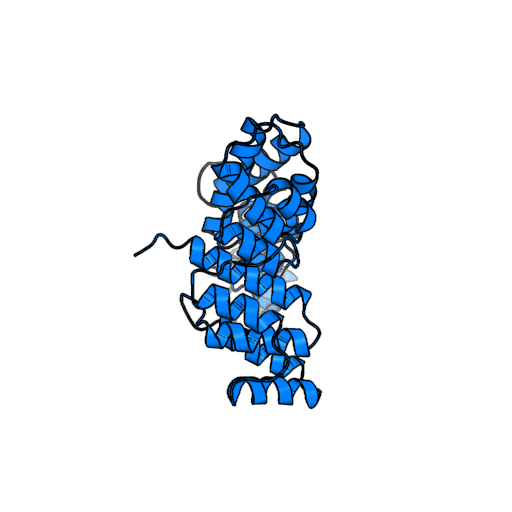ATOM 1876 C CA . ALA A 1 261 ? 18.846 -8.659 -3.415 1.00 94.88 261 ALA A CA 1
ATOM 1877 C C . ALA A 1 261 ? 17.476 -8.528 -4.102 1.00 94.88 261 ALA A C 1
ATOM 1879 O O . ALA A 1 261 ? 16.724 -9.504 -4.155 1.00 94.88 261 ALA A O 1
ATOM 1880 N N . LEU A 1 262 ? 17.185 -7.357 -4.684 1.00 96.38 262 LEU A N 1
ATOM 1881 C CA . LEU A 1 262 ? 15.983 -7.136 -5.489 1.00 96.38 262 LEU A CA 1
ATOM 1882 C C . LEU A 1 262 ? 15.952 -8.076 -6.695 1.00 96.38 262 LEU A C 1
ATOM 1884 O O . LEU A 1 262 ? 14.957 -8.764 -6.905 1.00 96.38 262 LEU A O 1
ATOM 1888 N N . HIS A 1 263 ? 17.047 -8.147 -7.453 1.00 97.19 263 HIS A N 1
ATOM 1889 C CA . HIS A 1 263 ? 17.155 -9.018 -8.621 1.00 97.19 263 HIS A CA 1
ATOM 1890 C C . HIS A 1 263 ? 16.827 -10.479 -8.282 1.00 97.19 263 HIS A C 1
ATOM 1892 O O . HIS A 1 263 ? 15.944 -11.085 -8.897 1.00 97.19 263 HIS A O 1
ATOM 1898 N N . ALA A 1 264 ? 17.488 -11.016 -7.251 1.00 96.62 264 ALA A N 1
ATOM 1899 C CA . ALA A 1 264 ? 17.309 -12.394 -6.816 1.00 96.62 264 ALA A CA 1
ATOM 1900 C C . ALA A 1 264 ? 15.876 -12.681 -6.349 1.00 96.62 264 ALA A C 1
ATOM 1902 O O . ALA A 1 264 ? 15.3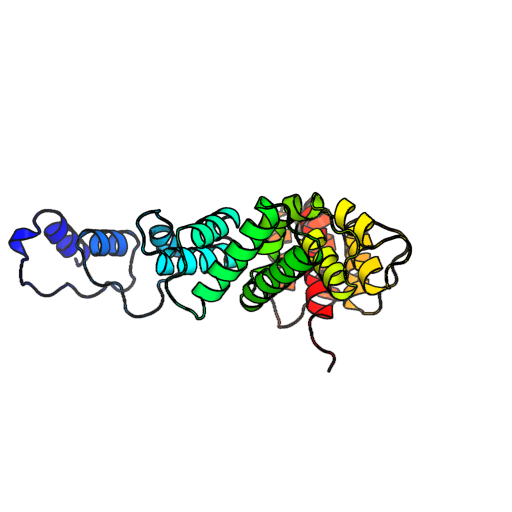08 -13.724 -6.687 1.00 96.62 264 ALA A O 1
ATOM 1903 N N . ALA A 1 265 ? 15.270 -11.750 -5.607 1.00 96.88 265 ALA A N 1
ATOM 1904 C CA . ALA A 1 265 ? 13.896 -11.888 -5.145 1.00 96.88 265 ALA A CA 1
ATOM 1905 C C . ALA A 1 265 ? 12.899 -11.904 -6.315 1.00 96.88 265 ALA A C 1
ATOM 1907 O O . ALA A 1 265 ? 12.034 -12.777 -6.369 1.00 96.88 265 ALA A O 1
ATOM 1908 N N . LEU A 1 266 ? 13.042 -10.989 -7.280 1.00 97.69 266 LEU A N 1
ATOM 1909 C CA . LEU A 1 266 ? 12.159 -10.910 -8.448 1.00 97.69 266 LEU A CA 1
ATOM 1910 C C . LEU A 1 266 ? 12.244 -12.167 -9.320 1.00 97.69 266 LEU A C 1
ATOM 1912 O O . LEU A 1 266 ? 11.206 -12.706 -9.715 1.00 97.69 266 LEU A O 1
ATOM 1916 N N . LEU A 1 267 ? 13.455 -12.681 -9.560 1.00 97.50 267 LEU A N 1
ATOM 1917 C CA . LEU A 1 267 ? 13.655 -13.945 -10.271 1.00 97.50 267 LEU A CA 1
ATOM 1918 C C . LEU A 1 267 ? 12.944 -15.104 -9.553 1.00 97.50 267 LEU A C 1
ATOM 1920 O O . LEU A 1 267 ? 12.209 -15.866 -10.186 1.00 97.50 267 LEU A O 1
ATOM 1924 N N . ALA A 1 268 ? 13.133 -15.232 -8.237 1.00 96.62 268 ALA A N 1
ATOM 1925 C CA . ALA A 1 268 ? 12.539 -16.306 -7.444 1.00 96.62 268 ALA A CA 1
ATOM 1926 C C . ALA A 1 268 ? 11.001 -16.251 -7.433 1.00 96.62 268 ALA A C 1
ATOM 1928 O O . ALA A 1 268 ? 10.348 -17.274 -7.640 1.00 96.62 268 ALA A O 1
ATOM 1929 N N . LEU A 1 269 ? 10.418 -15.060 -7.261 1.00 97.25 269 LEU A N 1
ATOM 1930 C CA . LEU A 1 269 ? 8.966 -14.855 -7.284 1.00 97.25 269 LEU A CA 1
ATOM 1931 C C . LEU A 1 269 ? 8.364 -15.220 -8.644 1.00 97.25 269 LEU A C 1
ATOM 1933 O O . LEU A 1 269 ? 7.377 -15.954 -8.704 1.00 97.25 269 LEU A O 1
ATOM 1937 N N . ARG A 1 270 ? 8.993 -14.795 -9.746 1.00 96.88 270 ARG A N 1
ATOM 1938 C CA . ARG A 1 270 ? 8.558 -15.184 -11.096 1.00 96.88 270 ARG A CA 1
ATOM 1939 C C . ARG A 1 270 ? 8.625 -16.691 -11.312 1.00 96.88 270 ARG A C 1
ATOM 1941 O O . ARG A 1 270 ? 7.694 -17.272 -11.862 1.00 96.88 270 ARG A O 1
ATOM 1948 N N . ARG A 1 271 ? 9.697 -17.340 -10.847 1.00 95.81 271 ARG A N 1
ATOM 1949 C CA . ARG A 1 271 ? 9.849 -18.802 -10.918 1.00 95.81 271 ARG A CA 1
ATOM 1950 C C . ARG A 1 271 ? 8.772 -19.530 -10.121 1.00 95.81 271 ARG A C 1
ATOM 1952 O O . ARG A 1 271 ? 8.306 -20.572 -10.567 1.00 95.81 271 ARG A O 1
ATOM 1959 N N . ALA A 1 272 ? 8.343 -18.958 -9.000 1.00 96.31 272 ALA A N 1
ATOM 1960 C CA . ALA A 1 272 ? 7.241 -19.464 -8.189 1.00 96.31 272 ALA A CA 1
ATOM 1961 C C . ALA A 1 272 ? 5.841 -19.183 -8.783 1.00 96.31 272 ALA A C 1
ATOM 1963 O O . ALA A 1 272 ? 4.847 -19.577 -8.178 1.00 96.31 272 ALA A O 1
ATOM 1964 N N . GLY A 1 273 ? 5.741 -18.523 -9.945 1.00 95.94 273 GLY A N 1
ATOM 1965 C CA . GLY A 1 273 ? 4.469 -18.180 -10.594 1.00 95.94 273 GLY A CA 1
ATOM 1966 C C . GLY A 1 273 ? 3.823 -16.880 -10.098 1.00 95.94 273 GLY A C 1
ATOM 1967 O O . GLY A 1 273 ? 2.689 -16.591 -10.467 1.00 95.94 273 GLY A O 1
ATOM 1968 N N . LEU A 1 274 ? 4.534 -16.079 -9.300 1.00 96.88 274 LEU A N 1
ATOM 1969 C CA . LEU A 1 274 ? 4.060 -14.819 -8.715 1.00 96.88 274 LEU A CA 1
ATOM 1970 C C . LEU A 1 274 ? 4.535 -13.605 -9.528 1.00 96.88 274 LEU A C 1
ATOM 1972 O O . LEU A 1 274 ? 5.068 -12.635 -8.991 1.00 96.88 274 LEU A O 1
ATOM 1976 N N . GLU A 1 275 ? 4.398 -13.665 -10.855 1.00 95.62 275 GLU A N 1
ATOM 1977 C CA . GLU A 1 275 ? 4.829 -12.567 -11.730 1.00 95.62 275 GLU A CA 1
ATOM 1978 C C . GLU A 1 275 ? 4.101 -11.233 -11.455 1.00 95.62 275 GLU A C 1
ATOM 1980 O O . GLU A 1 275 ? 4.788 -10.208 -11.411 1.00 95.62 275 GLU A O 1
ATOM 1985 N N . PRO A 1 276 ? 2.773 -11.198 -11.212 1.00 95.31 276 PRO A N 1
ATOM 1986 C CA . PRO A 1 276 ? 2.090 -9.958 -10.841 1.00 95.31 276 PRO A CA 1
ATOM 1987 C C . PRO A 1 276 ? 2.669 -9.320 -9.570 1.00 95.31 276 PRO A C 1
ATOM 1989 O O . PRO A 1 276 ? 2.938 -8.118 -9.553 1.00 95.31 276 PRO A O 1
ATOM 1992 N N . ASP A 1 277 ? 2.943 -10.122 -8.537 1.00 95.00 277 ASP A N 1
ATOM 1993 C CA . ASP A 1 277 ? 3.532 -9.643 -7.283 1.00 95.00 277 ASP A CA 1
ATOM 1994 C C . ASP A 1 277 ? 4.976 -9.171 -7.474 1.00 95.00 277 ASP A C 1
ATOM 1996 O O . ASP A 1 277 ? 5.360 -8.130 -6.943 1.00 95.00 277 ASP A O 1
ATOM 2000 N N . ALA A 1 278 ? 5.771 -9.883 -8.280 1.00 96.88 278 ALA A N 1
ATOM 2001 C CA . ALA A 1 278 ? 7.129 -9.467 -8.616 1.00 96.88 278 ALA A CA 1
ATOM 2002 C C . ALA A 1 278 ? 7.136 -8.088 -9.298 1.00 96.88 278 ALA A C 1
ATOM 2004 O O . ALA A 1 278 ? 7.918 -7.213 -8.926 1.00 96.88 278 ALA A O 1
ATOM 2005 N N . ARG A 1 279 ? 6.235 -7.849 -10.260 1.00 97.00 279 ARG A N 1
ATOM 2006 C CA . ARG A 1 279 ? 6.112 -6.539 -10.923 1.00 97.00 279 ARG A CA 1
ATOM 2007 C C . ARG A 1 279 ? 5.690 -5.447 -9.948 1.00 97.00 279 ARG A C 1
ATOM 2009 O O . ARG A 1 279 ? 6.302 -4.382 -9.943 1.00 97.00 279 ARG A O 1
ATOM 2016 N N . ALA A 1 280 ? 4.702 -5.721 -9.096 1.00 94.75 280 ALA A N 1
ATOM 2017 C CA . ALA A 1 280 ? 4.253 -4.775 -8.078 1.00 94.75 280 ALA A CA 1
ATOM 2018 C C . ALA A 1 280 ? 5.385 -4.400 -7.105 1.00 94.75 280 ALA A C 1
ATOM 2020 O O . ALA A 1 280 ? 5.602 -3.217 -6.842 1.00 94.75 280 ALA A O 1
ATOM 2021 N N . ILE A 1 281 ? 6.157 -5.388 -6.636 1.00 95.31 281 ILE A N 1
ATOM 2022 C CA . ILE A 1 281 ? 7.338 -5.174 -5.789 1.00 95.31 281 ILE A CA 1
ATOM 2023 C C . ILE A 1 281 ? 8.370 -4.313 -6.519 1.00 95.31 281 ILE A C 1
ATOM 2025 O O . ILE A 1 281 ? 8.829 -3.321 -5.962 1.00 95.31 281 ILE A O 1
ATOM 2029 N N . ALA A 1 282 ? 8.701 -4.638 -7.770 1.00 96.38 282 ALA A N 1
ATOM 2030 C CA . ALA A 1 282 ? 9.674 -3.880 -8.552 1.00 96.38 282 ALA A CA 1
ATOM 2031 C C . ALA A 1 282 ? 9.269 -2.403 -8.714 1.00 96.38 282 ALA A C 1
ATOM 2033 O O . ALA A 1 282 ? 10.075 -1.510 -8.449 1.00 96.38 282 ALA A O 1
ATOM 2034 N N . ILE A 1 283 ? 8.012 -2.145 -9.093 1.00 96.00 283 ILE A N 1
ATOM 2035 C CA . ILE A 1 283 ? 7.451 -0.793 -9.238 1.00 96.00 283 ILE A CA 1
ATOM 2036 C C . ILE A 1 283 ? 7.521 -0.041 -7.908 1.00 96.00 283 ILE A C 1
ATOM 2038 O O . ILE A 1 283 ? 8.028 1.079 -7.855 1.00 96.00 283 ILE A O 1
ATOM 2042 N N . GLN A 1 284 ? 7.058 -0.661 -6.820 1.00 93.88 284 GLN A N 1
ATOM 2043 C CA . GLN A 1 284 ? 7.055 -0.042 -5.498 1.00 93.88 284 GLN A CA 1
ATOM 2044 C C . GLN A 1 284 ? 8.475 0.272 -5.009 1.00 93.88 284 GLN A C 1
ATOM 2046 O O . GLN A 1 284 ? 8.715 1.348 -4.460 1.00 93.88 284 GLN A O 1
ATOM 2051 N N . THR A 1 285 ? 9.427 -0.642 -5.208 1.00 93.94 285 THR A N 1
ATOM 2052 C CA . THR A 1 285 ? 10.824 -0.449 -4.809 1.00 93.94 285 THR A CA 1
ATOM 2053 C C . THR A 1 285 ? 11.476 0.700 -5.581 1.00 93.94 285 THR A C 1
ATOM 2055 O O . THR A 1 285 ? 12.120 1.547 -4.963 1.00 93.94 285 THR A O 1
ATOM 2058 N N . VAL A 1 286 ? 11.260 0.790 -6.898 1.00 94.31 286 VAL A N 1
ATOM 2059 C CA . VAL A 1 286 ? 11.805 1.879 -7.729 1.00 94.31 286 VAL A CA 1
ATOM 2060 C C . VAL A 1 286 ? 11.141 3.226 -7.417 1.00 94.31 286 VAL A C 1
ATOM 2062 O O . VAL A 1 286 ? 11.831 4.240 -7.318 1.00 94.31 286 VAL A O 1
ATOM 2065 N N . LEU A 1 287 ? 9.824 3.259 -7.182 1.00 92.12 287 LEU A N 1
ATOM 2066 C CA . LEU A 1 287 ? 9.120 4.481 -6.767 1.00 92.12 287 LEU A CA 1
ATOM 2067 C C . LEU A 1 287 ? 9.622 5.018 -5.423 1.00 92.12 287 LEU A C 1
ATOM 2069 O O . LEU A 1 287 ? 9.747 6.230 -5.250 1.00 92.12 287 LEU A O 1
ATOM 2073 N N . ARG A 1 288 ? 9.940 4.130 -4.476 1.00 88.88 288 ARG A N 1
ATOM 2074 C CA . ARG A 1 288 ? 10.503 4.527 -3.180 1.00 88.88 288 ARG A CA 1
ATOM 2075 C C . ARG A 1 288 ? 11.911 5.102 -3.302 1.00 88.88 288 ARG A C 1
ATOM 2077 O O . ARG A 1 288 ? 12.206 6.043 -2.579 1.00 88.88 288 ARG A O 1
ATOM 2084 N N . GLU A 1 289 ? 12.745 4.590 -4.209 1.00 84.31 289 GLU A N 1
ATOM 2085 C CA . GLU A 1 289 ? 14.066 5.169 -4.505 1.00 84.31 289 GLU A CA 1
ATOM 2086 C C . GLU A 1 289 ? 13.935 6.605 -5.027 1.00 84.31 289 GLU A C 1
ATOM 2088 O O . GLU A 1 289 ? 14.574 7.508 -4.491 1.00 84.31 289 GLU A O 1
ATOM 2093 N N . GLY A 1 290 ? 13.060 6.831 -6.013 1.00 70.56 290 GLY A N 1
ATOM 2094 C CA . GLY A 1 290 ? 12.836 8.161 -6.594 1.00 70.56 290 GLY A CA 1
ATOM 2095 C C . GLY A 1 290 ? 12.213 9.179 -5.630 1.00 70.56 290 GLY A C 1
ATOM 2096 O O . GLY A 1 290 ? 12.352 10.381 -5.833 1.00 70.56 290 GLY A O 1
ATOM 2097 N N . ALA A 1 291 ? 11.548 8.715 -4.567 1.00 61.94 291 ALA A N 1
ATOM 2098 C CA . ALA A 1 291 ? 10.972 9.568 -3.529 1.00 61.94 291 ALA A CA 1
ATOM 2099 C C . ALA A 1 291 ? 11.988 10.024 -2.464 1.00 61.94 291 ALA A C 1
ATOM 2101 O O . ALA A 1 291 ? 11.668 10.909 -1.666 1.00 61.94 291 ALA A O 1
ATOM 2102 N N . VAL A 1 292 ? 13.191 9.436 -2.417 1.00 46.03 292 VAL A N 1
ATOM 2103 C CA . VAL A 1 292 ? 14.259 9.900 -1.525 1.00 46.03 292 VAL A CA 1
ATOM 2104 C C . VAL A 1 292 ? 14.872 11.157 -2.151 1.00 46.03 292 VAL A C 1
ATOM 2106 O O . VAL A 1 292 ? 15.463 11.054 -3.226 1.00 46.03 292 VAL A O 1
ATOM 2109 N N . PRO A 1 293 ? 14.762 12.347 -1.525 1.00 31.69 293 PRO A N 1
ATOM 2110 C CA . PRO A 1 293 ? 15.465 13.521 -2.023 1.00 31.69 293 PRO A CA 1
ATOM 2111 C C . PRO A 1 293 ? 16.958 13.195 -2.088 1.00 31.69 293 PRO A C 1
ATOM 2113 O O . PRO A 1 293 ? 17.523 12.673 -1.122 1.00 31.69 293 PRO A O 1
ATOM 2116 N N . GLY A 1 294 ? 17.562 13.452 -3.251 1.00 33.84 294 GLY A N 1
ATOM 2117 C CA . GLY A 1 294 ? 18.975 13.195 -3.500 1.00 33.84 294 GLY A CA 1
ATOM 2118 C C . GLY A 1 294 ? 19.834 13.712 -2.348 1.00 33.84 294 GLY A C 1
ATOM 2119 O O . GLY A 1 294 ? 19.651 14.838 -1.884 1.00 33.84 294 GLY A O 1
ATOM 2120 N N . LYS A 1 295 ? 20.730 12.851 -1.864 1.00 28.61 295 LYS A N 1
ATOM 2121 C CA . LYS A 1 295 ? 21.874 13.291 -1.065 1.00 28.61 295 LYS A CA 1
ATOM 2122 C C . LYS A 1 295 ? 22.761 14.221 -1.881 1.00 28.61 295 LYS A C 1
ATOM 2124 O O . LYS A 1 295 ? 22.906 13.953 -3.095 1.00 28.61 295 LYS A O 1
#

Secondary structure (DSSP, 8-state):
-HHHHHHHHHH-GGGGTTPPPPPPPSSPPHHHHHHHHHTTPPPPSSPPPGGGGGGGGSTTS-HHHHHHHHHHHHHTTSS-HHHHHHHHTSS---SSSTHHHHHHHHHHHHHHHHTT--HHHHHHHHHHHHHHHHTTT-HHHHHHHHHHHHHHS--TT--HHHHHHHHHHHHHHT-HHHHHHHH-SS--HHHHHHHHHTT-SS-----SHHHHHHHHHHH--S-SSHHHHHHHHHHHTT-HHHHHHHHHHHHSSSSS--HHHHHHHHHHHHHTT-HHHHHHHHHHHHHHHHTS---